Protein AF-A0A7C0WYC1-F1 (afdb_monomer)

Radius of gyration: 30.16 Å; Cα contacts (8 Å, |Δi|>4): 492; chains: 1; bounding box: 63×86×85 Å

Sequence (307 aa):
MMRKLLLFLLTISLLFLFSQKAFSQKDHFCALYFTFIGCPNCAVTDPIVLEEWTSKYPNLVIIEYGWKAGDWDHPNSQFFGKYAKAYQTPAAVPQLVFDKSNIKLGRIEVPKGEEVIKNQTSNPCPLIEKSISFENLDLNQLPAFPKIWANQRVLIKLNENEWLFEWNGEDPPKTIGKEKLTSEDLKELLFTQNLFQKLENKIFDIVPPQKVEFSGSAFPESSGFVPYAQFEHAIKIKVSQAPPPVQEKEKPKPEEKPQKPEKETITLPLIGKINPQNFSLPFLTFLLALADGFNPCAFFVLTFLLS

Secondary structure (DSSP, 8-state):
-HHHHHHHHHHHHHHHHSS---------EEEEEEEEET-HHHHHHHHIIIIIHHHH-TTEEEEEEEEETT-TTSHHHHHHHHHHHHHT--S-SSEEESSSS-EEEHHHHTGGGHHHHHH-S-B-EE-SS-EE-GGG--GGGSSS--EEEETTEEEEEEETTEEEEEESSSPPP-----B---HHHHHHHHH-S-HHHHHTTB--EEEPPPEEE-GGGGS-GGG----EEE-SEEEEEEPPPP----------------PPPP---EEETTTEEE-GGGS-HHHHHHHHHHHHHT-HHHHHHHHHHH-

Foldseek 3Di:
DVVVVVVVVVVVVVVVVVPPPPPPPLQAQEKEWEEEAQDPQQLLCVCCQFPVCLQVQQRYKYWYQYYYPPPCVAQSNVQLVVQCVLLVHPSADRWMGRESVDIAHTNPRSNVCVVVVVVDSHFFHHDRPDGHTPQPDQPLPDTHWIWMGHNQKIWTRPDSFKIKIFAADDDEDPEPADAADASNLVVCCRNDPDNNVSCHNHDKAWDAWDWAATNCLNDDVVVVGDGTDTGRTMIMHGHPDPPPPPPPPPPPPPPDPDDDDDFDWDQDPPPGTHGPVVDDPVVVVVVVVVSVVPVPVNVVVVVVVVD

Structure (mmCIF, N/CA/C/O backbone):
data_AF-A0A7C0WYC1-F1
#
_entry.id   AF-A0A7C0WYC1-F1
#
loop_
_atom_site.group_PDB
_atom_site.id
_atom_site.type_symbol
_atom_site.label_atom_id
_atom_site.label_alt_id
_atom_site.label_comp_id
_atom_site.label_asym_id
_atom_site.label_entity_id
_atom_site.label_seq_id
_atom_site.pdbx_PDB_ins_code
_atom_site.Cartn_x
_atom_site.Cartn_y
_atom_site.Cartn_z
_atom_site.occupancy
_atom_site.B_iso_or_equiv
_atom_site.auth_seq_id
_atom_site.auth_comp_id
_atom_site.auth_asym_id
_atom_site.auth_atom_id
_atom_site.pdbx_PDB_model_num
ATOM 1 N N . MET A 1 1 ? 19.494 9.706 61.961 1.00 61.94 1 MET A N 1
ATOM 2 C CA . MET A 1 1 ? 19.901 9.057 60.691 1.00 61.94 1 MET A CA 1
ATOM 3 C C . MET A 1 1 ? 18.696 8.529 59.902 1.00 61.94 1 MET A C 1
ATOM 5 O O . MET A 1 1 ? 18.535 8.906 58.750 1.00 61.94 1 MET A O 1
ATOM 9 N N . MET A 1 2 ? 17.780 7.792 60.543 1.00 71.19 2 MET A N 1
ATOM 10 C CA . MET A 1 2 ? 16.581 7.189 59.924 1.00 71.19 2 MET A CA 1
ATOM 11 C C . MET A 1 2 ? 15.634 8.169 59.196 1.00 71.19 2 MET A C 1
ATOM 13 O O . MET A 1 2 ? 15.169 7.871 58.105 1.00 71.19 2 MET A O 1
ATOM 17 N N . ARG A 1 3 ? 15.406 9.380 59.731 1.00 67.12 3 ARG A N 1
ATOM 18 C CA . ARG A 1 3 ? 14.512 10.385 59.111 1.00 67.12 3 ARG A CA 1
ATOM 19 C C . ARG A 1 3 ? 15.050 10.958 57.790 1.00 67.12 3 ARG A C 1
ATOM 21 O O . ARG A 1 3 ? 14.267 11.249 56.896 1.00 67.12 3 ARG A O 1
ATOM 28 N N . LYS A 1 4 ? 16.378 11.083 57.652 1.00 65.62 4 LYS A N 1
ATOM 29 C CA . LYS A 1 4 ? 17.025 11.527 56.402 1.00 65.62 4 LYS A CA 1
ATOM 30 C C . LYS A 1 4 ? 17.007 10.422 55.340 1.00 65.62 4 LYS A C 1
ATOM 32 O O . LYS A 1 4 ? 16.825 10.725 54.170 1.00 65.62 4 LYS A O 1
ATOM 37 N N . LEU A 1 5 ? 17.113 9.159 55.761 1.00 74.38 5 LEU A N 1
ATOM 38 C CA . LEU A 1 5 ? 16.989 7.994 54.881 1.00 74.38 5 LEU A CA 1
ATOM 39 C C . LEU A 1 5 ? 15.554 7.828 54.352 1.00 74.38 5 LEU A C 1
ATOM 41 O O . LEU A 1 5 ? 15.363 7.558 53.172 1.00 74.38 5 LEU A O 1
ATOM 45 N N . LEU A 1 6 ? 14.547 8.064 55.201 1.00 76.25 6 LEU A N 1
ATOM 46 C CA . LEU A 1 6 ? 13.137 7.987 54.809 1.00 76.25 6 LEU A CA 1
ATOM 47 C C . LEU A 1 6 ? 12.753 9.085 53.803 1.00 76.25 6 LEU A C 1
ATOM 49 O O . LEU A 1 6 ? 12.061 8.810 52.830 1.00 76.25 6 LEU A O 1
ATOM 53 N N . LEU A 1 7 ? 13.244 10.313 54.012 1.00 72.06 7 LEU A N 1
ATOM 54 C CA . LEU A 1 7 ? 13.064 11.428 53.074 1.00 72.06 7 LEU A CA 1
ATOM 55 C C . LEU A 1 7 ? 13.753 11.160 51.730 1.00 72.06 7 LEU A C 1
ATOM 57 O O . LEU A 1 7 ? 13.161 11.436 50.694 1.00 72.06 7 LEU A O 1
ATOM 61 N N . PHE A 1 8 ? 14.951 10.567 51.745 1.00 73.62 8 PHE A N 1
ATOM 62 C CA . PHE A 1 8 ? 15.687 10.195 50.535 1.00 73.62 8 PHE A CA 1
ATOM 63 C C . PHE A 1 8 ? 14.963 9.109 49.716 1.00 73.62 8 PHE A C 1
ATOM 65 O O . PHE A 1 8 ? 14.836 9.225 48.496 1.00 73.62 8 PHE A O 1
ATOM 72 N N . LEU A 1 9 ? 14.410 8.092 50.389 1.00 74.88 9 LEU A N 1
ATOM 73 C CA . LEU A 1 9 ? 13.599 7.044 49.756 1.00 74.88 9 LEU A CA 1
ATOM 74 C C . LEU A 1 9 ? 12.275 7.589 49.191 1.00 74.88 9 LEU A C 1
ATOM 76 O O . LEU A 1 9 ? 11.881 7.206 48.091 1.00 74.88 9 LEU A O 1
ATOM 80 N N . LEU A 1 10 ? 11.622 8.527 49.888 1.00 73.12 10 LEU A N 1
ATOM 81 C CA . LEU A 1 10 ? 10.423 9.217 49.393 1.00 73.12 10 LEU A CA 1
ATOM 82 C C . LEU A 1 10 ? 10.718 10.078 48.158 1.00 73.12 10 LEU A C 1
ATOM 84 O O . LEU A 1 10 ? 9.934 10.054 47.215 1.00 73.12 10 LEU A O 1
ATOM 88 N N . THR A 1 11 ? 11.857 10.778 48.112 1.00 64.31 11 THR A N 1
ATOM 89 C CA . THR A 1 11 ? 12.260 11.553 46.925 1.00 64.31 11 THR A CA 1
ATOM 90 C C . THR A 1 11 ? 12.634 10.672 45.732 1.00 64.31 11 THR A C 1
ATOM 92 O O . THR A 1 11 ? 12.304 11.023 44.603 1.00 64.31 11 THR A O 1
ATOM 95 N N . ILE A 1 12 ? 13.251 9.506 45.960 1.00 65.00 12 ILE A N 1
ATOM 96 C CA . ILE A 1 12 ? 13.541 8.525 44.898 1.00 65.00 12 ILE A CA 1
ATOM 97 C C . ILE A 1 12 ? 12.250 7.894 44.364 1.00 65.00 12 ILE A C 1
ATOM 99 O O . ILE A 1 12 ? 12.093 7.761 43.154 1.00 65.00 12 ILE A O 1
ATOM 103 N N . SER A 1 13 ? 11.300 7.567 45.243 1.00 62.50 13 SER A N 1
ATOM 104 C CA . SER A 1 13 ? 9.977 7.068 44.849 1.00 62.50 13 SER A CA 1
ATOM 105 C C . SER A 1 13 ? 9.195 8.109 44.034 1.00 62.50 13 SER A C 1
ATOM 107 O O . SER A 1 13 ? 8.604 7.783 43.006 1.00 62.50 13 SER A O 1
ATOM 109 N N . LEU A 1 14 ? 9.273 9.390 44.419 1.00 60.72 14 LEU A N 1
ATOM 110 C CA . LEU A 1 14 ? 8.636 10.481 43.680 1.00 60.72 14 LEU A CA 1
ATOM 111 C C . LEU A 1 14 ? 9.285 10.709 42.302 1.00 60.72 14 LEU A C 1
ATOM 113 O O . LEU A 1 14 ? 8.571 10.964 41.341 1.00 60.72 14 LEU A O 1
ATOM 117 N N . LEU A 1 15 ? 10.608 10.547 42.173 1.00 57.66 15 LEU A N 1
ATOM 118 C CA . LEU A 1 15 ? 11.316 10.598 40.882 1.00 57.66 15 LEU A CA 1
ATOM 119 C C . LEU A 1 15 ? 10.960 9.414 39.964 1.00 57.66 15 LEU A C 1
ATOM 121 O O . LEU A 1 15 ? 10.891 9.587 38.749 1.00 57.66 15 LEU A O 1
ATOM 125 N N . PHE A 1 16 ? 10.659 8.236 40.521 1.00 55.16 16 PHE A N 1
ATOM 126 C CA . PHE A 1 16 ? 10.186 7.080 39.747 1.00 55.16 16 PHE A CA 1
ATOM 127 C C . PHE A 1 16 ? 8.747 7.237 39.227 1.00 55.16 16 PHE A C 1
ATOM 129 O O . PHE A 1 16 ? 8.418 6.679 38.180 1.00 55.16 16 PHE A O 1
ATOM 136 N N . LEU A 1 17 ? 7.904 8.029 39.901 1.00 51.88 17 LEU A N 1
ATOM 137 C CA . LEU A 1 17 ? 6.534 8.318 39.451 1.00 51.88 17 LEU A CA 1
ATOM 138 C C . LEU A 1 17 ? 6.474 9.306 38.271 1.00 51.88 17 LEU A C 1
ATOM 140 O O . LEU A 1 17 ? 5.475 9.324 37.555 1.00 51.88 17 LEU A O 1
ATOM 144 N N . PHE A 1 18 ? 7.536 10.081 38.017 1.00 49.31 18 PHE A N 1
ATOM 145 C CA . PHE A 1 18 ? 7.606 11.006 36.875 1.00 49.31 18 PHE A CA 1
ATOM 146 C C . PHE A 1 18 ? 8.235 10.406 35.604 1.00 49.31 18 PHE A C 1
ATOM 148 O O . PHE A 1 18 ? 8.114 11.009 34.540 1.00 49.31 18 PHE A O 1
ATOM 155 N N . SER A 1 19 ? 8.832 9.208 35.661 1.00 46.44 19 SER A N 1
ATOM 156 C CA . SER A 1 19 ? 9.454 8.557 34.487 1.00 46.44 19 SER A CA 1
ATOM 157 C C . SER A 1 19 ? 8.526 7.630 33.687 1.00 46.44 19 SER A C 1
ATOM 159 O O . SER A 1 19 ? 8.964 6.985 32.739 1.00 46.44 19 SER A O 1
ATOM 161 N N . GLN A 1 20 ? 7.234 7.562 34.009 1.00 49.34 20 GLN A N 1
ATOM 162 C CA . GLN A 1 20 ? 6.275 6.668 33.339 1.00 49.34 20 GLN A CA 1
ATOM 163 C C . GLN A 1 20 ? 5.440 7.391 32.264 1.00 49.34 20 GLN A C 1
ATOM 165 O O . GLN A 1 20 ? 4.223 7.240 32.200 1.00 49.34 20 GLN A O 1
ATOM 170 N N . LYS A 1 21 ? 6.090 8.178 31.397 1.00 39.56 21 LYS A N 1
ATOM 171 C CA . LYS A 1 21 ? 5.563 8.532 30.063 1.00 39.56 21 LYS A CA 1
ATOM 172 C C . LYS A 1 21 ? 6.686 8.564 29.024 1.00 39.56 21 LYS A C 1
ATOM 174 O O . LYS A 1 21 ? 6.878 9.551 28.326 1.00 39.56 21 LYS A O 1
ATOM 179 N N . ALA A 1 22 ? 7.416 7.461 28.893 1.00 38.31 22 ALA A N 1
ATOM 180 C CA . ALA A 1 22 ? 8.043 7.145 27.617 1.00 38.31 22 ALA A CA 1
ATOM 181 C C . ALA A 1 22 ? 6.959 6.504 26.739 1.00 38.31 22 ALA A C 1
ATOM 183 O O . ALA A 1 22 ? 6.793 5.286 26.727 1.00 38.31 22 ALA A O 1
ATOM 184 N N . PHE A 1 23 ? 6.156 7.327 26.058 1.00 35.56 23 PHE A N 1
ATOM 185 C CA . PHE A 1 23 ? 5.425 6.821 24.900 1.00 35.56 23 PHE A CA 1
ATOM 186 C C . PHE A 1 23 ? 6.515 6.416 23.907 1.00 35.56 23 PHE A C 1
ATOM 188 O O . PHE A 1 23 ? 7.301 7.260 23.481 1.00 35.56 23 PHE A O 1
ATOM 195 N N . SER A 1 24 ? 6.649 5.118 23.638 1.00 38.91 24 SER A N 1
ATOM 196 C CA . SER A 1 24 ? 7.501 4.633 22.559 1.00 38.91 24 SER A CA 1
ATOM 197 C C . SER A 1 24 ? 7.003 5.309 21.286 1.00 38.91 24 SER A C 1
ATOM 199 O O . SER A 1 24 ? 5.915 4.996 20.805 1.00 38.91 24 SER A O 1
ATOM 201 N N . GLN A 1 25 ? 7.750 6.295 20.793 1.00 48.97 25 GLN A N 1
ATOM 202 C CA . GLN A 1 25 ? 7.520 6.841 19.470 1.00 48.97 25 GLN A CA 1
ATOM 203 C C . GLN A 1 25 ? 7.928 5.727 18.509 1.00 48.97 25 GLN A C 1
ATOM 205 O O . GLN A 1 25 ? 9.109 5.486 18.273 1.00 48.97 25 GLN A O 1
ATOM 210 N N . LYS A 1 26 ? 6.947 4.913 18.110 1.00 60.34 26 LYS A N 1
ATOM 211 C CA . LYS A 1 26 ? 7.145 3.872 17.110 1.00 60.34 26 LYS A CA 1
ATOM 212 C C . LYS A 1 26 ? 7.353 4.598 15.796 1.00 60.34 26 LYS A C 1
ATOM 214 O O . LYS A 1 26 ? 6.375 4.958 15.159 1.00 60.34 26 LYS A O 1
ATOM 219 N N . ASP A 1 27 ? 8.602 4.862 15.446 1.00 86.31 27 ASP A N 1
ATOM 220 C CA . ASP A 1 27 ? 8.911 5.439 14.149 1.00 86.31 27 ASP A CA 1
ATOM 221 C C . ASP A 1 27 ? 8.718 4.342 13.091 1.00 86.31 27 ASP A C 1
ATOM 223 O O . ASP A 1 27 ? 9.461 3.353 13.047 1.00 86.31 27 ASP A O 1
ATOM 227 N N . HIS A 1 28 ? 7.682 4.477 12.266 1.00 95.31 28 HIS A N 1
ATOM 228 C CA . HIS A 1 28 ? 7.435 3.534 11.179 1.00 95.31 28 HIS A CA 1
ATOM 229 C C . HIS A 1 28 ? 8.391 3.787 10.009 1.00 95.31 28 HIS A C 1
ATOM 231 O O . HIS A 1 28 ? 8.897 4.893 9.800 1.00 95.31 28 HIS A O 1
ATOM 237 N N . PHE A 1 29 ? 8.636 2.739 9.231 1.00 97.19 29 PHE A N 1
ATOM 238 C CA . PHE A 1 29 ? 9.354 2.817 7.968 1.00 97.19 29 PHE A CA 1
ATOM 239 C C . PHE A 1 29 ? 8.323 2.820 6.836 1.00 97.19 29 PHE A C 1
ATOM 241 O O . PHE A 1 29 ? 7.518 1.901 6.739 1.00 97.19 29 PHE A O 1
ATOM 248 N N . CYS A 1 30 ? 8.307 3.845 5.993 1.00 98.00 30 CYS A N 1
ATOM 249 C CA . CYS A 1 30 ? 7.273 4.082 4.996 1.00 98.00 30 CYS A CA 1
ATOM 250 C C . CYS A 1 30 ? 7.844 4.112 3.573 1.00 98.00 30 CYS A C 1
ATOM 252 O O . CYS A 1 30 ? 8.799 4.837 3.286 1.00 98.00 30 CYS A O 1
ATOM 254 N N . ALA A 1 31 ? 7.222 3.372 2.658 1.00 98.50 31 ALA A N 1
ATOM 255 C CA . ALA A 1 31 ? 7.554 3.401 1.236 1.00 98.50 31 ALA A CA 1
ATOM 256 C C . ALA A 1 31 ? 6.294 3.535 0.375 1.00 98.50 31 ALA A C 1
ATOM 258 O O . ALA A 1 31 ? 5.217 3.063 0.743 1.00 98.50 31 ALA A O 1
ATOM 259 N N . LEU A 1 32 ? 6.432 4.171 -0.789 1.00 98.69 32 LEU A N 1
ATOM 260 C CA . LEU A 1 32 ? 5.388 4.199 -1.814 1.00 98.69 32 LEU A CA 1
ATOM 261 C C . LEU A 1 32 ? 5.683 3.139 -2.872 1.00 98.69 32 LEU A C 1
ATOM 263 O O . LEU A 1 32 ? 6.821 3.015 -3.325 1.00 98.69 32 LEU A O 1
ATOM 267 N N . TYR A 1 33 ? 4.657 2.406 -3.288 1.00 98.88 33 TYR A N 1
ATOM 268 C CA . TYR A 1 33 ? 4.768 1.356 -4.293 1.00 98.88 33 TYR A CA 1
ATOM 269 C C . TYR A 1 33 ? 3.744 1.569 -5.409 1.00 98.88 33 TYR A C 1
ATOM 271 O O . TYR A 1 33 ? 2.548 1.677 -5.159 1.00 98.88 33 TYR A O 1
ATOM 279 N N . PHE A 1 34 ? 4.215 1.649 -6.650 1.00 98.81 34 PHE A N 1
ATOM 280 C CA . PHE A 1 34 ? 3.384 1.844 -7.836 1.00 98.81 34 PHE A CA 1
ATOM 281 C C . PHE A 1 34 ? 3.410 0.587 -8.699 1.00 98.81 34 PHE A C 1
ATOM 283 O O . PHE A 1 34 ? 4.485 0.087 -9.051 1.00 98.81 34 PHE A O 1
ATOM 290 N N . THR A 1 35 ? 2.225 0.097 -9.054 1.00 98.75 35 THR A N 1
ATOM 291 C CA . THR A 1 35 ? 2.020 -1.183 -9.745 1.00 98.75 35 THR A CA 1
ATOM 292 C C . THR A 1 35 ? 0.746 -1.148 -10.599 1.00 98.75 35 THR A C 1
ATOM 294 O O . THR A 1 35 ? -0.025 -0.193 -10.510 1.00 98.75 35 THR A O 1
ATOM 297 N N . PHE A 1 36 ? 0.503 -2.151 -11.449 1.00 98.25 36 PHE A N 1
ATOM 298 C CA . PHE A 1 36 ? -0.799 -2.298 -12.110 1.00 98.25 36 PHE A CA 1
ATOM 299 C C . PHE A 1 36 ? -1.124 -3.740 -12.509 1.00 98.25 36 PHE A C 1
ATOM 301 O O . PHE A 1 36 ? -0.269 -4.505 -12.961 1.00 98.25 36 PHE A O 1
ATOM 308 N N . ILE A 1 37 ? -2.415 -4.064 -12.472 1.00 98.38 37 ILE A N 1
ATOM 309 C CA . ILE A 1 37 ? -2.955 -5.366 -12.860 1.00 98.38 37 ILE A CA 1
ATOM 310 C C . ILE A 1 37 ? -2.743 -5.642 -14.343 1.00 98.38 37 ILE A C 1
ATOM 312 O O . ILE A 1 37 ? -3.277 -4.917 -15.174 1.00 98.38 37 ILE A O 1
ATOM 316 N N . GLY A 1 38 ? -1.970 -6.684 -14.677 1.00 97.25 38 GLY A N 1
ATOM 317 C CA . GLY A 1 38 ? -1.524 -6.977 -16.048 1.00 97.25 38 GLY A CA 1
ATOM 318 C C . GLY A 1 38 ? -0.045 -6.694 -16.322 1.00 97.25 38 GLY A C 1
ATOM 319 O O . GLY A 1 38 ? 0.443 -7.004 -17.407 1.00 97.25 38 GLY A O 1
ATOM 320 N N . CYS A 1 39 ? 0.696 -6.139 -15.362 1.00 98.06 39 CYS A N 1
ATOM 321 C CA . CYS A 1 39 ? 2.141 -5.947 -15.468 1.00 98.06 39 CYS A CA 1
ATOM 322 C C . CYS A 1 39 ? 2.894 -7.236 -15.068 1.00 98.06 39 CYS A C 1
ATOM 324 O O . CYS A 1 39 ? 2.906 -7.586 -13.887 1.00 98.06 39 CYS A O 1
ATOM 326 N N . PRO A 1 40 ? 3.600 -7.933 -15.983 1.00 97.88 40 PRO A N 1
ATOM 327 C CA . PRO A 1 40 ? 4.272 -9.197 -15.651 1.00 97.88 40 PRO A CA 1
ATOM 328 C C . PRO A 1 40 ? 5.475 -9.006 -14.718 1.00 97.88 40 PRO A C 1
ATOM 330 O O . PRO A 1 40 ? 5.779 -9.868 -13.903 1.00 97.88 40 PRO A O 1
ATOM 333 N N . ASN A 1 41 ? 6.161 -7.862 -14.807 1.00 98.44 41 ASN A N 1
ATOM 334 C CA . ASN A 1 41 ? 7.248 -7.528 -13.885 1.00 98.44 41 ASN A CA 1
ATOM 335 C C . ASN A 1 41 ? 6.728 -7.258 -12.471 1.00 98.44 41 ASN A C 1
ATOM 337 O O . ASN A 1 41 ? 7.391 -7.612 -11.504 1.00 98.44 41 ASN A O 1
ATOM 341 N N . CYS A 1 42 ? 5.549 -6.649 -12.374 1.00 98.69 42 CYS A N 1
ATOM 342 C CA . CYS A 1 42 ? 4.898 -6.337 -11.116 1.00 98.69 42 CYS A CA 1
ATOM 343 C C . CYS A 1 42 ? 4.298 -7.590 -10.472 1.00 98.69 42 CYS A C 1
ATOM 345 O O . CYS A 1 42 ? 4.377 -7.758 -9.265 1.00 98.69 42 CYS A O 1
ATOM 347 N N . ALA A 1 43 ? 3.800 -8.533 -11.280 1.00 98.50 43 ALA A N 1
ATOM 348 C CA . ALA A 1 43 ? 3.280 -9.816 -10.804 1.00 98.50 43 ALA A CA 1
ATOM 349 C C . ALA A 1 43 ? 4.314 -10.632 -10.007 1.00 98.50 43 ALA A C 1
ATOM 351 O O . ALA A 1 43 ? 3.944 -11.450 -9.171 1.00 98.50 43 ALA A O 1
ATOM 352 N N . VAL A 1 44 ? 5.606 -10.392 -10.253 1.00 98.44 44 VAL A N 1
ATOM 353 C CA . VAL A 1 44 ? 6.706 -10.968 -9.470 1.00 98.44 44 VAL A CA 1
ATOM 354 C C . VAL A 1 44 ? 6.922 -10.212 -8.157 1.00 98.44 44 VAL A C 1
ATOM 356 O O . VAL A 1 44 ? 7.226 -10.830 -7.144 1.00 98.44 44 VAL A O 1
ATOM 359 N N . THR A 1 45 ? 6.810 -8.883 -8.163 1.00 98.75 45 THR A N 1
ATOM 360 C CA . THR A 1 45 ? 7.197 -8.036 -7.025 1.00 98.75 45 THR A CA 1
ATOM 361 C C . THR A 1 45 ? 6.067 -7.761 -6.041 1.00 98.75 45 THR A C 1
ATOM 363 O O . THR A 1 45 ? 6.354 -7.557 -4.868 1.00 98.75 45 THR A O 1
ATOM 366 N N . ASP A 1 46 ? 4.808 -7.781 -6.477 1.00 98.75 46 ASP A N 1
ATOM 367 C CA . ASP A 1 46 ? 3.640 -7.520 -5.628 1.00 98.75 46 ASP A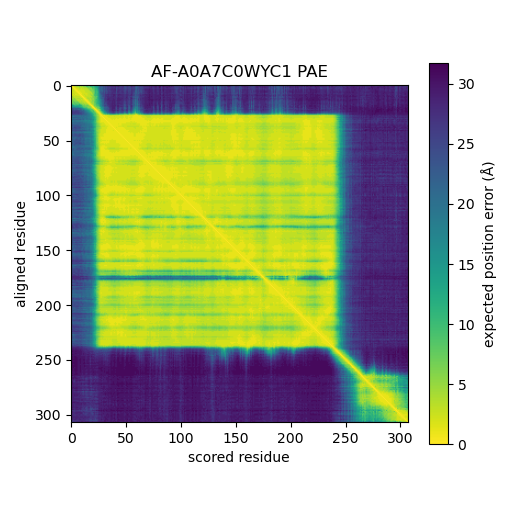 CA 1
ATOM 368 C C . ASP A 1 46 ? 3.592 -8.415 -4.375 1.00 98.75 46 ASP A C 1
ATOM 370 O O . ASP A 1 46 ? 3.586 -7.852 -3.282 1.00 98.75 46 ASP A O 1
ATOM 374 N N . PRO A 1 47 ? 3.647 -9.764 -4.458 1.00 98.56 47 PRO A N 1
ATOM 375 C CA . PRO A 1 47 ? 3.608 -10.603 -3.254 1.00 98.56 47 PRO A CA 1
ATOM 376 C C . PRO A 1 47 ? 4.824 -10.390 -2.337 1.00 98.56 47 PRO A C 1
ATOM 378 O O . PRO A 1 47 ? 4.707 -10.478 -1.118 1.00 98.56 47 PRO A O 1
ATOM 381 N N . ILE A 1 48 ? 5.988 -10.049 -2.902 1.00 98.56 48 ILE A N 1
ATOM 382 C CA . ILE A 1 48 ? 7.208 -9.773 -2.127 1.00 98.56 48 ILE A CA 1
ATOM 383 C C . ILE A 1 48 ? 7.025 -8.488 -1.307 1.00 98.56 48 ILE A C 1
ATOM 385 O O . ILE A 1 48 ? 7.253 -8.464 -0.100 1.00 98.56 48 ILE A O 1
ATOM 389 N N . VAL A 1 49 ? 6.602 -7.406 -1.962 1.00 98.62 49 VAL A N 1
ATOM 390 C CA . VAL A 1 49 ? 6.502 -6.083 -1.334 1.00 98.62 49 VAL A CA 1
ATOM 391 C C . VAL A 1 49 ? 5.295 -5.997 -0.398 1.00 98.62 49 VAL A C 1
ATOM 393 O O . VAL A 1 49 ? 5.404 -5.408 0.676 1.00 98.62 49 VAL A O 1
ATOM 396 N N . LEU A 1 50 ? 4.150 -6.558 -0.796 1.00 98.56 50 LEU A N 1
ATOM 397 C CA . LEU A 1 50 ? 2.866 -6.344 -0.123 1.00 98.56 50 LEU A CA 1
ATOM 398 C C . LEU A 1 50 ? 2.567 -7.384 0.962 1.00 98.56 50 LEU A C 1
ATOM 400 O O . LEU A 1 50 ? 1.997 -7.015 1.987 1.00 98.56 50 LEU A O 1
ATOM 404 N N . GLU A 1 51 ? 2.984 -8.643 0.793 1.00 97.00 51 GLU A N 1
ATOM 405 C CA . GLU A 1 51 ? 2.764 -9.713 1.781 1.00 97.00 51 GLU A CA 1
ATOM 406 C C . GLU A 1 51 ? 4.045 -10.089 2.527 1.00 97.00 51 GLU A C 1
ATOM 408 O O . GLU A 1 51 ? 4.101 -9.963 3.752 1.00 97.00 51 GLU A O 1
ATOM 413 N N . GLU A 1 52 ? 5.091 -10.524 1.815 1.00 98.06 52 GLU A N 1
ATOM 414 C CA . GLU A 1 52 ? 6.305 -11.047 2.454 1.00 98.06 52 GLU A CA 1
ATOM 415 C C . GLU A 1 52 ? 6.959 -9.989 3.352 1.00 98.06 52 GLU A C 1
ATOM 417 O O . GLU A 1 52 ? 7.206 -10.231 4.537 1.00 98.06 52 GLU A O 1
ATOM 422 N N . TRP A 1 53 ? 7.207 -8.789 2.825 1.00 98.31 53 TRP A N 1
ATOM 423 C CA . TRP A 1 53 ? 7.881 -7.740 3.586 1.00 98.31 53 TRP A CA 1
ATOM 424 C C . TRP A 1 53 ? 7.022 -7.160 4.702 1.00 98.31 53 TRP A C 1
ATOM 426 O O . TRP A 1 53 ? 7.540 -6.923 5.792 1.00 98.31 53 TRP A O 1
ATOM 436 N N . THR A 1 54 ? 5.723 -6.960 4.478 1.00 97.19 54 THR A N 1
ATOM 437 C CA . THR A 1 54 ? 4.837 -6.425 5.527 1.00 97.19 54 THR A CA 1
ATOM 438 C C . THR A 1 54 ? 4.588 -7.440 6.643 1.00 97.19 54 THR A C 1
ATOM 440 O O . THR A 1 54 ? 4.279 -7.044 7.767 1.00 97.19 54 THR A O 1
ATOM 443 N N . SER A 1 55 ? 4.777 -8.737 6.372 1.00 96.38 55 SER A N 1
ATOM 444 C CA . SER A 1 55 ? 4.850 -9.783 7.394 1.00 96.38 55 SER A CA 1
ATOM 445 C C . SER A 1 55 ? 6.202 -9.818 8.110 1.00 96.38 55 SER A C 1
ATOM 447 O O . SER A 1 55 ? 6.257 -10.103 9.306 1.00 96.38 55 SER A O 1
ATOM 449 N N . LYS A 1 56 ? 7.299 -9.592 7.384 1.00 97.38 56 LYS A N 1
ATOM 450 C CA . LYS A 1 56 ? 8.670 -9.725 7.896 1.00 97.38 56 LYS A CA 1
ATOM 451 C C . LYS A 1 56 ? 9.130 -8.527 8.726 1.00 97.38 56 LYS A C 1
ATOM 453 O O . LYS A 1 56 ? 9.924 -8.705 9.648 1.00 97.38 56 LYS A O 1
ATOM 458 N N . TYR A 1 57 ? 8.648 -7.328 8.406 1.00 97.00 57 TYR A N 1
ATOM 459 C CA . TYR A 1 57 ? 9.067 -6.062 9.009 1.00 97.00 57 TYR A CA 1
ATOM 460 C C . TYR A 1 57 ? 7.881 -5.383 9.716 1.00 97.00 57 TYR A C 1
ATOM 462 O O . TYR A 1 57 ? 7.116 -4.666 9.074 1.00 97.00 57 TYR A O 1
ATOM 470 N N . PRO A 1 58 ? 7.713 -5.563 11.042 1.00 94.12 58 PRO A N 1
ATOM 471 C CA . PRO A 1 58 ? 6.489 -5.155 11.742 1.00 94.12 58 PRO A CA 1
ATOM 472 C C . PRO A 1 58 ? 6.217 -3.646 11.817 1.00 94.12 58 PRO A C 1
ATOM 474 O O . PRO A 1 58 ? 5.127 -3.219 12.202 1.00 94.12 58 PRO A O 1
ATOM 477 N N . ASN A 1 59 ? 7.220 -2.824 11.510 1.00 94.94 59 ASN A N 1
ATOM 478 C CA . ASN A 1 59 ? 7.118 -1.367 11.450 1.00 94.94 59 ASN A CA 1
ATOM 479 C C . ASN A 1 59 ? 7.066 -0.829 10.009 1.00 94.94 59 ASN A C 1
ATOM 481 O O . ASN A 1 59 ? 7.055 0.389 9.830 1.00 94.94 59 ASN A O 1
ATOM 485 N N . LEU A 1 60 ? 7.056 -1.707 9.000 1.00 98.00 60 LEU A N 1
ATOM 486 C CA . LEU A 1 60 ? 6.974 -1.332 7.594 1.00 98.00 60 LEU A CA 1
ATOM 487 C C . LEU A 1 60 ? 5.535 -0.988 7.205 1.00 98.00 60 LEU A C 1
ATOM 489 O O . LEU A 1 60 ? 4.603 -1.754 7.449 1.00 98.00 60 LEU A O 1
ATOM 493 N N . VAL A 1 61 ? 5.393 0.146 6.532 1.00 98.56 61 VAL A N 1
ATOM 494 C CA . VAL A 1 61 ? 4.184 0.608 5.860 1.00 98.56 61 VAL A CA 1
ATOM 495 C C . VAL A 1 61 ? 4.478 0.714 4.370 1.00 98.56 61 VAL A C 1
ATOM 497 O O . VAL A 1 61 ? 5.362 1.472 3.960 1.00 98.56 61 VAL A O 1
ATOM 500 N N . ILE A 1 62 ? 3.692 0.021 3.552 1.00 98.81 62 ILE A N 1
ATOM 501 C CA . ILE A 1 62 ? 3.685 0.218 2.102 1.00 98.81 62 ILE A CA 1
ATOM 502 C C . ILE A 1 62 ? 2.400 0.939 1.697 1.00 98.81 62 ILE A C 1
ATOM 504 O O . ILE A 1 62 ? 1.298 0.443 1.925 1.00 98.81 62 ILE A O 1
ATOM 508 N N . ILE A 1 63 ? 2.546 2.108 1.074 1.00 98.81 63 ILE A N 1
ATOM 509 C CA . ILE A 1 63 ? 1.452 2.851 0.442 1.00 98.81 63 ILE A CA 1
ATOM 510 C C . ILE A 1 63 ? 1.437 2.481 -1.042 1.00 98.81 63 ILE A C 1
ATOM 512 O O . ILE A 1 63 ? 2.227 2.994 -1.837 1.00 98.81 63 ILE A O 1
ATOM 516 N N . GLU A 1 64 ? 0.546 1.572 -1.409 1.00 98.88 64 GLU A N 1
ATOM 517 C CA . GLU A 1 64 ? 0.379 1.082 -2.771 1.00 98.88 64 GLU A CA 1
ATOM 518 C C . GLU A 1 64 ? -0.585 1.967 -3.571 1.00 98.88 64 GLU A C 1
ATOM 520 O O . GLU A 1 64 ? -1.707 2.243 -3.144 1.00 98.88 64 GLU A O 1
ATOM 525 N N . TYR A 1 65 ? -0.178 2.332 -4.784 1.00 98.81 65 TYR A N 1
ATOM 526 C CA . TYR A 1 65 ? -1.032 2.917 -5.811 1.00 98.81 65 TYR A CA 1
ATOM 527 C C . TYR A 1 65 ? -1.073 1.987 -7.027 1.00 98.81 65 TYR A C 1
ATOM 529 O O . TYR A 1 65 ? -0.162 1.986 -7.858 1.00 98.81 65 TYR A O 1
ATOM 537 N N . GLY A 1 66 ? -2.154 1.212 -7.120 1.00 98.25 66 GLY A N 1
ATOM 538 C CA . GLY A 1 66 ? -2.424 0.276 -8.211 1.00 98.25 66 GLY A CA 1
ATOM 539 C C . GLY A 1 66 ? -3.551 0.737 -9.139 1.00 98.25 66 GLY A C 1
ATOM 540 O O . GLY A 1 66 ? -4.457 1.462 -8.719 1.00 98.25 66 GLY A O 1
ATOM 541 N N . TRP A 1 67 ? -3.517 0.315 -10.401 1.00 98.25 67 TRP A N 1
ATOM 542 C CA . TRP A 1 67 ? -4.629 0.439 -11.359 1.00 98.25 67 TRP A CA 1
ATOM 543 C C . TRP A 1 67 ? -4.697 -0.805 -12.260 1.00 98.25 67 TRP A C 1
ATOM 545 O O . TRP A 1 67 ? -3.914 -1.736 -12.081 1.00 98.25 67 TRP A O 1
ATOM 555 N N . LYS A 1 68 ? -5.637 -0.866 -13.210 1.00 97.94 68 LYS A N 1
ATOM 556 C CA . LYS A 1 68 ? -5.724 -1.967 -14.189 1.00 97.94 68 LYS A CA 1
ATOM 557 C C . LYS A 1 68 ? -5.027 -1.592 -15.497 1.00 97.94 68 LYS A C 1
ATOM 559 O O . LYS A 1 68 ? -5.071 -0.439 -15.912 1.00 97.94 68 LYS A O 1
ATOM 564 N N . ALA A 1 69 ? -4.385 -2.552 -16.162 1.00 95.69 69 ALA A N 1
ATOM 565 C CA . ALA A 1 69 ? -3.743 -2.318 -17.454 1.00 95.69 69 ALA A CA 1
ATOM 566 C C . ALA A 1 69 ? -4.732 -1.697 -18.452 1.00 95.69 69 ALA A C 1
ATOM 568 O O . ALA A 1 69 ? -5.845 -2.187 -18.626 1.00 95.69 69 ALA A O 1
ATOM 569 N N . GLY A 1 70 ? -4.310 -0.614 -19.106 1.00 94.81 70 GLY A N 1
ATOM 570 C CA . GLY A 1 70 ? -5.150 0.143 -20.037 1.00 94.81 70 GLY A CA 1
ATOM 571 C C . GLY A 1 70 ? -6.041 1.206 -19.386 1.00 94.81 70 GLY A C 1
ATOM 572 O O . GLY A 1 70 ? -6.486 2.105 -20.092 1.00 94.81 70 GLY A O 1
ATOM 573 N N . ASP A 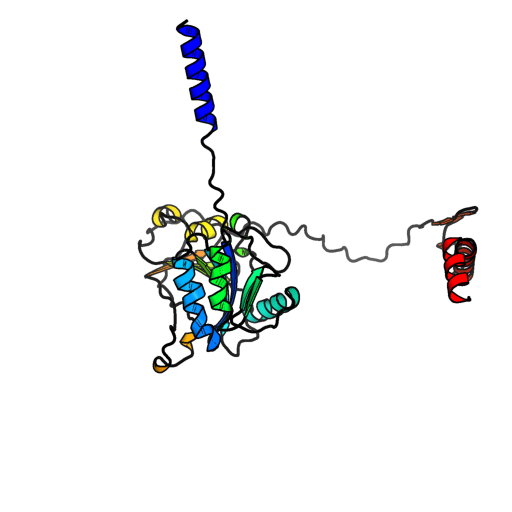1 71 ? -6.244 1.174 -18.066 1.00 96.69 71 ASP A N 1
ATOM 574 C CA . ASP A 1 71 ? -7.010 2.182 -17.323 1.00 96.69 71 ASP A CA 1
ATOM 575 C C . ASP A 1 71 ? -6.114 3.361 -16.902 1.00 96.69 71 ASP A C 1
ATOM 577 O O . ASP A 1 71 ? -5.806 3.582 -15.729 1.00 96.69 71 ASP A O 1
ATOM 581 N N . TRP A 1 72 ? -5.609 4.094 -17.895 1.00 94.56 72 TRP A N 1
ATOM 582 C CA . TRP A 1 72 ? -4.663 5.191 -17.667 1.00 94.56 72 TRP A CA 1
ATOM 583 C C . TRP A 1 72 ? -5.312 6.425 -17.037 1.00 94.56 72 TRP A C 1
ATOM 585 O O . TRP A 1 72 ? -4.617 7.207 -16.383 1.00 94.56 72 TRP A O 1
ATOM 595 N N . ASP A 1 73 ? -6.626 6.575 -17.187 1.00 97.50 73 ASP A N 1
ATOM 596 C CA . ASP A 1 73 ? -7.417 7.652 -16.588 1.00 97.50 73 ASP A CA 1
ATOM 597 C C . ASP A 1 73 ? -7.747 7.389 -15.111 1.00 97.50 73 ASP A C 1
ATOM 599 O O . ASP A 1 73 ? -8.194 8.299 -14.408 1.00 97.50 73 ASP A O 1
ATOM 603 N N . HIS A 1 74 ? -7.458 6.183 -14.604 1.00 97.94 74 HIS A N 1
ATOM 604 C CA . HIS A 1 74 ? -7.607 5.861 -13.192 1.00 97.94 74 HIS A CA 1
ATOM 605 C C . HIS A 1 74 ? -6.871 6.885 -12.303 1.00 97.94 74 HIS A C 1
ATOM 607 O O . HIS A 1 74 ? -5.695 7.184 -12.552 1.00 97.94 74 HIS A O 1
ATOM 613 N N . PRO A 1 75 ? -7.479 7.380 -11.206 1.00 98.31 75 PRO A N 1
ATOM 614 C CA . PRO A 1 75 ? -6.855 8.385 -10.342 1.00 98.31 75 PRO A CA 1
ATOM 615 C C . PRO A 1 75 ? -5.466 8.004 -9.814 1.00 98.31 75 PRO A C 1
ATOM 617 O O . PRO A 1 75 ? -4.599 8.870 -9.719 1.00 98.31 75 PRO A O 1
ATOM 620 N N . ASN A 1 76 ? -5.217 6.719 -9.530 1.00 98.44 76 ASN A N 1
ATOM 621 C CA . ASN A 1 76 ? -3.885 6.241 -9.124 1.00 98.44 76 ASN A CA 1
ATOM 622 C C . ASN A 1 76 ? -2.849 6.336 -10.259 1.00 98.44 76 ASN A C 1
ATOM 624 O O . ASN A 1 76 ? -1.719 6.738 -10.000 1.00 98.44 76 ASN A O 1
ATOM 628 N N . SER A 1 77 ? -3.233 6.033 -11.506 1.00 98.38 77 SER A N 1
ATOM 629 C CA . SER A 1 77 ? -2.365 6.184 -12.687 1.00 98.38 77 SER A CA 1
ATOM 630 C C . SER A 1 77 ? -2.019 7.661 -12.918 1.00 98.38 77 SER A C 1
ATOM 632 O O . SER A 1 77 ? -0.850 8.035 -13.042 1.00 98.38 77 SER A O 1
ATOM 634 N N . GLN A 1 78 ? -3.029 8.535 -12.863 1.00 98.38 78 GLN A N 1
ATOM 635 C CA . GLN A 1 78 ? -2.848 9.985 -12.988 1.00 98.38 78 GLN A CA 1
ATOM 636 C C . GLN A 1 78 ? -1.971 10.557 -11.864 1.00 98.38 78 GLN A C 1
ATOM 638 O O . GLN A 1 78 ? -1.112 11.411 -12.102 1.00 98.38 78 GLN A O 1
ATOM 643 N N . PHE A 1 79 ? -2.161 10.079 -10.631 1.00 98.25 79 PHE A N 1
ATOM 644 C CA . PHE A 1 79 ? -1.309 10.438 -9.502 1.00 98.25 79 PHE A CA 1
ATOM 645 C C . PHE A 1 79 ? 0.134 9.967 -9.709 1.00 98.25 79 PHE A C 1
ATOM 647 O O . PHE A 1 79 ? 1.049 10.769 -9.524 1.00 98.25 79 PHE A O 1
ATOM 654 N N . PHE A 1 80 ? 0.348 8.727 -10.159 1.00 98.50 80 PHE A N 1
ATOM 655 C CA . PHE A 1 80 ? 1.683 8.207 -10.448 1.00 98.50 80 PHE A CA 1
ATOM 656 C C . PHE A 1 80 ? 2.416 9.054 -11.495 1.00 98.50 80 PHE A C 1
ATOM 658 O O . PHE A 1 80 ? 3.578 9.397 -11.291 1.00 98.50 80 PHE A O 1
ATOM 665 N N . GLY A 1 81 ? 1.737 9.492 -12.560 1.00 98.06 81 GLY A N 1
ATOM 666 C CA . GLY A 1 81 ? 2.326 10.403 -13.548 1.00 98.06 81 GLY A CA 1
ATOM 667 C C . GLY A 1 81 ? 2.803 11.732 -12.941 1.00 98.06 81 GLY A C 1
ATOM 668 O O . GLY A 1 81 ? 3.909 12.195 -13.233 1.00 98.06 81 GLY A O 1
ATOM 669 N N . LYS A 1 82 ? 2.006 12.334 -12.045 1.00 98.25 82 LYS A N 1
ATOM 670 C CA . LYS A 1 82 ? 2.396 13.552 -11.304 1.00 98.25 82 LYS A CA 1
ATOM 671 C C . LYS A 1 82 ? 3.567 13.287 -10.359 1.00 98.25 82 LYS A C 1
ATOM 673 O O . LYS A 1 82 ? 4.497 14.091 -10.301 1.00 98.25 82 LYS A O 1
ATOM 678 N N . TYR A 1 83 ? 3.529 12.160 -9.653 1.00 98.31 83 TYR A N 1
ATOM 679 C CA . TYR A 1 83 ? 4.571 11.743 -8.725 1.00 98.31 83 TYR A CA 1
ATOM 680 C C . TYR A 1 83 ? 5.908 11.540 -9.445 1.00 98.31 83 TYR A C 1
ATOM 682 O O . TYR A 1 83 ? 6.906 12.147 -9.064 1.00 98.31 83 TYR A O 1
ATOM 690 N N . ALA A 1 84 ? 5.913 10.764 -10.532 1.00 97.88 84 ALA A N 1
ATOM 691 C CA . ALA A 1 84 ? 7.097 10.490 -11.339 1.00 97.88 84 ALA A CA 1
ATOM 692 C C . ALA A 1 84 ? 7.710 11.782 -11.896 1.00 97.88 84 ALA A C 1
ATOM 694 O O . ALA A 1 84 ? 8.921 11.981 -11.824 1.00 97.88 84 ALA A O 1
ATOM 695 N N . LYS A 1 85 ? 6.876 12.729 -12.349 1.00 97.62 85 LYS A N 1
ATOM 696 C CA . LYS A 1 85 ? 7.341 14.060 -12.767 1.00 97.62 85 LYS A CA 1
ATOM 697 C C . LYS A 1 85 ? 8.020 14.826 -11.625 1.00 97.62 85 LYS A C 1
ATOM 699 O O . LYS A 1 85 ? 9.081 15.408 -11.837 1.00 97.62 85 LYS A O 1
ATOM 704 N N . ALA A 1 86 ? 7.431 14.833 -10.429 1.00 97.06 86 ALA A N 1
ATOM 705 C CA . ALA A 1 86 ? 7.977 15.544 -9.270 1.00 97.06 86 ALA A CA 1
ATOM 706 C C . ALA A 1 86 ? 9.274 14.912 -8.729 1.00 97.06 86 ALA A C 1
ATOM 708 O O . ALA A 1 86 ? 10.180 15.628 -8.301 1.00 97.06 86 ALA A O 1
ATOM 709 N N . TYR A 1 87 ? 9.374 13.582 -8.777 1.00 96.75 87 TYR A N 1
ATOM 710 C CA . TYR A 1 87 ? 10.561 12.817 -8.381 1.00 96.75 87 TYR A CA 1
ATOM 711 C C . TYR A 1 87 ? 11.586 12.664 -9.516 1.00 96.75 87 TYR A C 1
ATOM 713 O O . TYR A 1 87 ? 12.651 12.099 -9.294 1.00 96.75 87 TYR A O 1
ATOM 721 N N . GLN A 1 88 ? 11.291 13.198 -10.709 1.00 96.31 88 GLN A N 1
ATOM 722 C CA . GLN A 1 88 ? 12.128 13.110 -11.911 1.00 96.31 88 GLN A CA 1
ATOM 723 C C . GLN A 1 88 ? 12.475 11.661 -12.293 1.00 96.31 88 GLN A C 1
ATOM 725 O O . GLN A 1 88 ? 13.585 11.364 -12.734 1.00 96.31 88 GLN A O 1
ATOM 730 N N . THR A 1 89 ? 11.513 10.751 -12.138 1.00 96.31 89 THR A N 1
ATOM 731 C CA . THR A 1 89 ? 11.654 9.339 -12.502 1.00 96.31 89 THR A CA 1
ATOM 732 C C . THR A 1 89 ? 10.915 9.020 -13.799 1.00 96.31 89 THR A C 1
ATOM 734 O O . THR A 1 89 ? 9.956 9.706 -14.170 1.00 96.31 89 THR A O 1
ATOM 737 N N . PRO A 1 90 ? 11.307 7.946 -14.507 1.00 96.31 90 PRO A N 1
ATOM 738 C CA . PRO A 1 90 ? 10.443 7.355 -15.517 1.00 96.31 90 PRO A CA 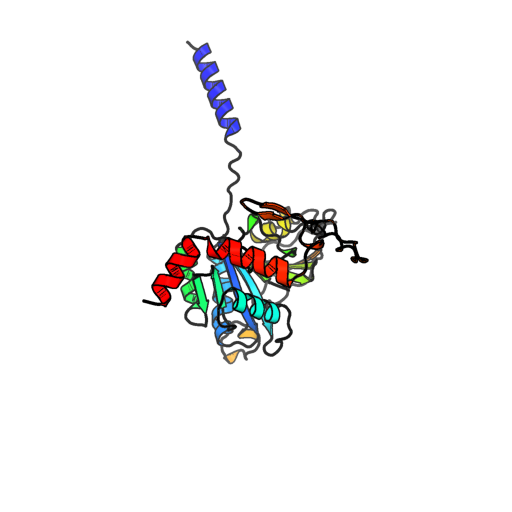1
ATOM 739 C C . PRO A 1 90 ? 9.109 6.931 -14.888 1.00 96.31 90 PRO A C 1
ATOM 741 O O . PRO A 1 90 ? 9.091 6.277 -13.843 1.00 96.31 90 PRO A O 1
ATOM 744 N N . ALA A 1 91 ? 7.994 7.240 -15.552 1.00 95.44 91 ALA A N 1
ATOM 745 C CA . ALA A 1 91 ? 6.665 6.753 -15.179 1.00 95.44 91 ALA A CA 1
ATOM 746 C C . ALA A 1 91 ? 6.493 5.277 -15.596 1.00 95.44 91 ALA A C 1
ATOM 748 O O . ALA A 1 91 ? 5.713 4.944 -16.485 1.00 95.44 91 ALA A O 1
ATOM 749 N N . ALA A 1 92 ? 7.281 4.394 -14.985 1.00 97.38 92 ALA A N 1
ATOM 750 C CA . ALA A 1 92 ? 7.308 2.960 -15.250 1.00 97.38 92 ALA A CA 1
ATOM 751 C C . ALA A 1 92 ? 7.163 2.169 -13.945 1.00 97.38 92 ALA A C 1
ATOM 753 O O . ALA A 1 92 ? 7.655 2.603 -12.907 1.00 97.38 92 ALA A O 1
ATOM 754 N N . VAL A 1 93 ? 6.518 1.003 -14.014 1.00 98.44 93 VAL A N 1
ATOM 755 C CA . VAL A 1 93 ? 6.263 0.104 -12.874 1.00 98.44 93 VAL A CA 1
ATOM 756 C C . VAL A 1 93 ? 6.923 -1.273 -13.080 1.00 98.44 93 VAL A C 1
ATOM 758 O O . VAL A 1 93 ? 7.230 -1.632 -14.224 1.00 98.44 93 VAL A O 1
ATOM 761 N N . PRO A 1 94 ? 7.146 -2.073 -12.018 1.00 98.81 94 PRO A N 1
ATOM 762 C CA . PRO A 1 94 ? 6.946 -1.745 -10.602 1.00 98.81 94 PRO A CA 1
ATOM 763 C C . PRO A 1 94 ? 7.948 -0.685 -10.137 1.00 98.81 94 PRO A C 1
ATOM 765 O O . PRO A 1 94 ? 9.125 -0.757 -10.494 1.00 98.81 94 PRO A O 1
ATOM 768 N N . GLN A 1 95 ? 7.493 0.305 -9.371 1.00 98.81 95 GLN A N 1
ATOM 769 C CA . GLN A 1 95 ? 8.357 1.354 -8.822 1.00 98.81 95 GLN A CA 1
ATOM 770 C C . GLN A 1 95 ? 8.149 1.461 -7.321 1.00 98.81 95 GLN A C 1
ATOM 772 O O . GLN A 1 95 ? 7.040 1.713 -6.862 1.00 98.81 95 GLN A O 1
ATOM 777 N N . LEU A 1 96 ? 9.228 1.278 -6.569 1.00 98.81 96 LEU A N 1
ATOM 778 C CA . LEU A 1 96 ? 9.254 1.373 -5.119 1.00 98.81 96 LEU A CA 1
ATOM 779 C C . LEU A 1 96 ? 10.103 2.577 -4.713 1.00 98.81 96 LEU A C 1
ATOM 781 O O . LEU A 1 96 ? 11.238 2.725 -5.171 1.00 98.81 96 LEU A O 1
ATOM 785 N N . VAL A 1 97 ? 9.555 3.435 -3.863 1.00 98.69 97 VAL A N 1
ATOM 786 C CA . VAL A 1 97 ? 10.156 4.716 -3.494 1.00 98.69 97 VAL A CA 1
ATOM 787 C C . VAL A 1 97 ? 10.293 4.800 -1.982 1.00 98.69 97 VAL A C 1
ATOM 789 O O . VAL A 1 97 ? 9.292 4.746 -1.269 1.00 98.69 97 VAL A O 1
ATOM 792 N N . PHE A 1 98 ? 11.527 4.965 -1.509 1.00 97.88 98 PHE A N 1
ATOM 793 C CA . PHE A 1 98 ? 11.847 5.187 -0.094 1.00 97.88 98 PHE A CA 1
ATOM 794 C C . PHE A 1 98 ? 12.103 6.670 0.201 1.00 97.88 98 PHE A C 1
ATOM 796 O O . PHE A 1 98 ? 11.684 7.186 1.234 1.00 97.88 98 PHE A O 1
ATOM 803 N N . ASP A 1 99 ? 12.754 7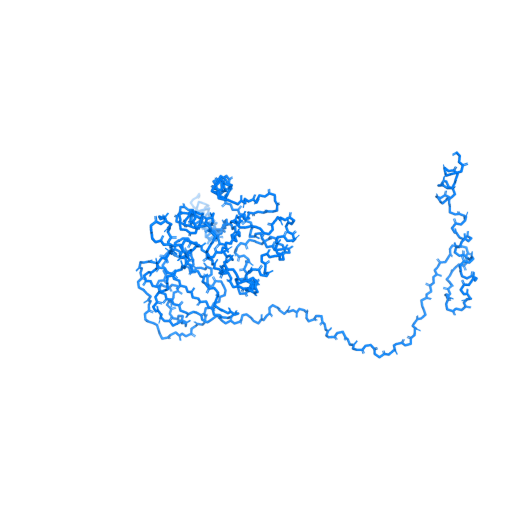.363 -0.735 1.00 95.69 99 ASP A N 1
ATOM 804 C CA . ASP A 1 99 ? 12.985 8.808 -0.753 1.00 95.69 99 ASP A CA 1
ATOM 805 C C . ASP A 1 99 ? 13.433 9.234 -2.172 1.00 95.69 99 ASP A C 1
ATOM 807 O O . ASP A 1 99 ? 13.466 8.415 -3.092 1.00 95.69 99 ASP A O 1
ATOM 811 N N . LYS A 1 100 ? 13.773 10.515 -2.383 1.00 93.75 100 LYS A N 1
ATOM 812 C CA . LYS A 1 100 ? 14.198 11.042 -3.700 1.00 93.75 100 LYS A CA 1
ATOM 813 C C . LYS A 1 100 ? 15.518 10.455 -4.222 1.00 93.75 100 LYS A C 1
ATOM 815 O O . LYS A 1 100 ? 15.761 10.499 -5.422 1.00 93.75 100 LYS A O 1
ATOM 820 N N . SER A 1 101 ? 16.373 9.951 -3.338 1.00 93.94 101 SER A N 1
ATOM 821 C CA . SER A 1 101 ? 17.663 9.331 -3.668 1.00 93.94 101 SER A CA 1
ATOM 822 C C . SER A 1 101 ? 17.600 7.803 -3.743 1.00 93.94 101 SER A C 1
ATOM 824 O O . SER A 1 101 ? 18.416 7.191 -4.429 1.00 93.94 101 SER A O 1
ATOM 826 N N . ASN A 1 102 ? 16.608 7.185 -3.096 1.00 96.62 102 ASN A N 1
ATOM 827 C CA . ASN A 1 102 ? 16.430 5.738 -3.036 1.00 96.62 102 ASN A CA 1
ATOM 828 C C . ASN A 1 102 ? 15.123 5.307 -3.709 1.00 96.62 102 ASN A C 1
ATOM 830 O O . ASN A 1 102 ? 14.079 5.148 -3.070 1.00 96.62 102 ASN A O 1
ATOM 834 N N . ILE A 1 103 ? 15.210 5.070 -5.018 1.00 98.25 103 ILE A N 1
ATOM 835 C CA . ILE A 1 103 ? 14.101 4.611 -5.859 1.00 98.25 103 ILE A CA 1
ATOM 836 C C . ILE A 1 103 ? 14.524 3.332 -6.569 1.00 98.25 103 ILE A C 1
ATOM 838 O O . ILE A 1 103 ? 15.620 3.249 -7.128 1.00 98.25 103 ILE A O 1
ATOM 842 N N . LYS A 1 104 ? 13.659 2.321 -6.544 1.00 98.56 104 LYS A N 1
ATOM 843 C CA . LYS A 1 104 ? 13.883 1.027 -7.185 1.00 98.56 104 LYS A CA 1
ATOM 844 C C . LYS A 1 104 ? 12.852 0.826 -8.284 1.00 98.56 104 LYS A C 1
ATOM 846 O O . LYS A 1 104 ? 11.659 1.006 -8.057 1.00 98.56 104 LYS A O 1
ATOM 851 N N . LEU A 1 105 ? 13.314 0.460 -9.476 1.00 98.50 105 LEU A N 1
ATOM 852 C CA . LEU A 1 105 ? 12.477 0.331 -10.665 1.00 98.50 105 LEU A CA 1
ATOM 853 C C . LEU A 1 105 ? 12.656 -1.041 -11.316 1.00 98.50 105 LEU A C 1
ATOM 855 O O . LEU A 1 105 ? 13.773 -1.481 -11.583 1.00 98.50 105 LEU A O 1
ATOM 859 N N . GLY A 1 106 ? 11.540 -1.682 -11.646 1.00 98.31 106 GLY A N 1
ATOM 860 C CA . GLY A 1 106 ? 11.522 -2.943 -12.370 1.00 98.31 106 GLY A CA 1
ATOM 861 C C . GLY A 1 106 ? 11.721 -4.166 -11.475 1.00 98.31 106 GLY A C 1
ATOM 862 O O . GLY A 1 106 ? 12.120 -4.078 -10.315 1.00 98.31 106 GLY A O 1
ATOM 863 N N . ARG A 1 107 ? 11.475 -5.344 -12.057 1.00 98.06 107 ARG A N 1
ATOM 864 C CA . ARG A 1 107 ? 11.448 -6.632 -11.341 1.00 98.06 107 ARG A CA 1
ATOM 865 C C . ARG A 1 107 ? 12.748 -7.012 -10.619 1.00 98.06 107 ARG A C 1
ATOM 867 O O . ARG A 1 107 ? 12.728 -7.892 -9.773 1.00 98.06 107 ARG A O 1
ATOM 874 N N . ILE A 1 108 ? 13.883 -6.429 -11.017 1.00 98.06 108 ILE A N 1
ATOM 875 C CA . ILE A 1 108 ? 15.210 -6.775 -10.483 1.00 98.06 108 ILE A CA 1
ATOM 876 C C . ILE A 1 108 ? 15.611 -5.839 -9.345 1.00 98.06 108 ILE A C 1
ATOM 878 O O . ILE A 1 108 ? 16.107 -6.303 -8.324 1.00 98.06 108 ILE A O 1
ATOM 882 N N . GLU A 1 109 ? 15.407 -4.530 -9.504 1.00 98.44 109 GLU A N 1
ATOM 883 C CA . GLU A 1 109 ? 15.838 -3.560 -8.495 1.00 98.44 109 GLU A CA 1
ATOM 884 C C . GLU A 1 109 ? 14.837 -3.434 -7.350 1.00 98.44 109 GLU A C 1
ATOM 886 O O . GLU A 1 109 ? 15.262 -3.185 -6.223 1.00 98.44 109 GLU A O 1
ATOM 891 N N . VAL A 1 110 ? 13.533 -3.631 -7.600 1.00 98.75 110 VAL A N 1
ATOM 892 C CA . VAL A 1 110 ? 12.506 -3.556 -6.546 1.00 98.75 110 VAL A CA 1
ATOM 893 C C . VAL A 1 110 ? 12.808 -4.526 -5.397 1.00 98.75 110 VAL A C 1
ATOM 895 O O . VAL A 1 110 ? 12.936 -4.033 -4.279 1.00 98.75 110 VAL A O 1
ATOM 898 N N . PRO A 1 111 ? 13.057 -5.835 -5.615 1.00 98.56 111 PRO A N 1
ATOM 899 C CA . PRO A 1 111 ? 13.416 -6.746 -4.523 1.00 98.56 111 PRO A CA 1
ATOM 900 C C . PRO A 1 111 ? 14.712 -6.376 -3.782 1.00 98.56 111 PRO A C 1
ATOM 902 O O . PRO A 1 111 ? 14.825 -6.605 -2.583 1.00 98.56 111 PRO A O 1
ATOM 905 N N . LYS A 1 112 ? 15.683 -5.734 -4.450 1.00 98.25 112 LYS A N 1
ATOM 906 C CA . LYS A 1 112 ? 16.904 -5.229 -3.787 1.00 98.25 112 LYS A CA 1
ATOM 907 C C . LYS A 1 112 ? 16.623 -4.060 -2.835 1.00 98.25 112 LYS A C 1
ATOM 909 O O . LYS A 1 112 ? 17.500 -3.677 -2.064 1.00 98.25 112 LYS A O 1
ATOM 914 N N . GLY A 1 113 ? 15.421 -3.482 -2.882 1.00 97.69 113 GLY A N 1
ATOM 915 C CA . GLY A 1 113 ? 14.952 -2.480 -1.929 1.00 97.69 113 GLY A CA 1
ATOM 916 C C . GLY A 1 113 ? 14.914 -2.975 -0.483 1.00 97.69 113 GLY A C 1
ATOM 917 O O . GLY A 1 113 ? 15.027 -2.154 0.422 1.00 97.69 113 GLY A O 1
ATOM 918 N N . GLU A 1 114 ? 14.853 -4.290 -0.253 1.00 98.06 114 GLU A N 1
ATOM 919 C CA . GLU A 1 114 ? 14.889 -4.865 1.097 1.00 98.06 114 GLU A CA 1
ATOM 920 C C . GLU A 1 114 ? 16.143 -4.445 1.882 1.00 98.06 114 GLU A C 1
ATOM 922 O O . GLU A 1 114 ? 16.085 -4.227 3.090 1.00 98.06 114 GLU A O 1
ATOM 927 N N . GLU A 1 115 ? 17.278 -4.260 1.201 1.00 97.31 115 GLU A N 1
ATOM 928 C CA . GLU A 1 115 ? 18.515 -3.799 1.838 1.00 97.31 115 GLU A CA 1
ATOM 929 C C . GLU A 1 115 ? 18.379 -2.390 2.431 1.00 97.31 115 GLU A C 1
ATOM 931 O O . GLU A 1 115 ? 19.032 -2.076 3.423 1.00 97.31 115 GLU A O 1
ATOM 936 N N . VAL A 1 116 ? 17.504 -1.541 1.884 1.00 96.81 116 VAL A N 1
ATOM 937 C CA . VAL A 1 116 ? 17.210 -0.226 2.478 1.00 96.81 116 VAL A CA 1
ATOM 938 C C . VAL A 1 116 ? 16.453 -0.410 3.796 1.00 96.81 116 VAL A C 1
ATOM 940 O O . VAL A 1 116 ? 16.820 0.191 4.802 1.00 96.81 116 VAL A O 1
ATOM 943 N N . ILE A 1 117 ? 15.462 -1.306 3.809 1.00 96.25 117 ILE A N 1
ATOM 944 C CA . ILE A 1 117 ? 14.629 -1.614 4.983 1.00 96.25 117 ILE A CA 1
ATOM 945 C C . ILE A 1 117 ? 15.475 -2.237 6.107 1.00 96.25 117 ILE A C 1
ATOM 947 O O . ILE A 1 117 ? 15.294 -1.915 7.276 1.00 96.25 117 ILE A O 1
ATOM 951 N N . LYS A 1 118 ? 16.443 -3.100 5.774 1.00 95.69 118 LYS A N 1
ATOM 952 C CA . LYS A 1 118 ? 17.344 -3.718 6.767 1.00 95.69 118 LYS A CA 1
ATOM 953 C C . LYS A 1 118 ? 18.283 -2.716 7.439 1.00 95.69 118 LYS A C 1
ATOM 955 O O . LYS A 1 118 ? 18.625 -2.896 8.605 1.00 95.69 118 LYS A O 1
ATOM 960 N N . ASN A 1 119 ? 18.729 -1.703 6.701 1.00 94.00 119 ASN A N 1
ATOM 961 C CA . ASN A 1 119 ? 19.788 -0.796 7.146 1.00 94.00 119 ASN A CA 1
ATOM 962 C C . ASN A 1 119 ? 19.271 0.455 7.867 1.00 94.00 119 ASN A C 1
ATOM 964 O O . ASN A 1 119 ? 20.069 1.205 8.430 1.00 94.00 119 ASN A O 1
ATOM 968 N N . GLN A 1 120 ? 17.961 0.693 7.865 1.00 90.12 120 GLN A N 1
ATOM 969 C CA . GLN A 1 120 ? 17.364 1.878 8.461 1.00 90.12 120 GLN A CA 1
ATOM 970 C C . GLN A 1 120 ? 16.130 1.501 9.277 1.00 90.12 120 GLN A C 1
ATOM 972 O O . GLN A 1 120 ? 15.246 0.789 8.819 1.00 90.12 120 GLN A O 1
ATOM 977 N N . THR A 1 121 ? 16.062 2.006 10.507 1.00 87.38 121 THR A N 1
ATOM 978 C CA . THR A 1 121 ? 14.990 1.655 11.446 1.00 87.38 121 THR A CA 1
ATOM 979 C C . THR A 1 121 ? 13.663 2.323 11.109 1.00 87.38 121 THR A C 1
ATOM 981 O O . THR A 1 121 ? 12.620 1.748 11.382 1.00 87.38 121 THR A O 1
ATOM 984 N N . SER A 1 122 ? 13.685 3.526 10.537 1.00 94.69 122 SER A N 1
ATOM 985 C CA . SER A 1 122 ? 12.491 4.307 10.203 1.00 94.69 122 SER A CA 1
ATOM 986 C C . SER A 1 122 ? 12.809 5.394 9.182 1.00 94.69 122 SER A C 1
ATOM 988 O O . SER A 1 122 ? 13.947 5.862 9.100 1.00 94.69 122 SER A O 1
ATOM 990 N N . ASN A 1 123 ? 11.816 5.821 8.405 1.00 96.00 123 ASN A N 1
ATOM 991 C CA . ASN A 1 123 ? 11.923 6.936 7.464 1.00 96.00 123 ASN A CA 1
ATOM 992 C C . ASN A 1 123 ? 10.552 7.621 7.311 1.00 96.00 123 ASN A C 1
ATOM 994 O O . ASN A 1 123 ? 9.511 6.984 7.479 1.00 96.00 123 ASN A O 1
ATOM 998 N N . PRO A 1 124 ? 10.516 8.922 6.980 1.00 96.31 124 PRO A N 1
ATOM 999 C CA . PRO A 1 124 ? 9.258 9.570 6.651 1.00 96.31 124 PRO A CA 1
ATOM 1000 C C . PRO A 1 124 ? 8.685 9.021 5.336 1.00 96.31 124 PRO A C 1
ATOM 1002 O O . PRO A 1 124 ? 9.429 8.661 4.427 1.00 96.31 124 PRO A O 1
ATOM 1005 N N . CYS A 1 125 ? 7.361 9.039 5.198 1.00 97.19 125 CYS A N 1
ATOM 1006 C CA . CYS A 1 125 ? 6.675 8.709 3.955 1.00 97.19 125 CYS A CA 1
ATOM 1007 C C . CYS A 1 125 ? 7.077 9.687 2.838 1.00 97.19 125 CYS A C 1
ATOM 1009 O O . CYS A 1 125 ? 6.917 10.902 3.020 1.00 97.19 125 CYS A O 1
ATOM 1011 N N . PRO A 1 126 ? 7.557 9.200 1.679 1.00 96.69 126 PRO A N 1
ATOM 1012 C CA . PRO A 1 126 ? 8.012 10.054 0.588 1.00 96.69 126 PRO A CA 1
ATOM 1013 C C . PRO A 1 126 ? 6.819 10.577 -0.227 1.00 96.69 126 PRO A C 1
ATOM 1015 O O . PRO A 1 126 ? 6.468 10.026 -1.261 1.00 96.69 126 PRO A O 1
ATOM 1018 N N . LEU A 1 127 ? 6.144 11.634 0.235 1.00 95.94 127 LEU A N 1
ATOM 1019 C CA . LEU A 1 127 ? 5.071 12.276 -0.542 1.00 95.94 127 LEU A CA 1
ATOM 1020 C C . LEU A 1 127 ? 5.651 13.278 -1.561 1.00 95.94 127 LEU A C 1
ATOM 1022 O O . LEU A 1 127 ? 6.846 13.573 -1.548 1.00 95.94 127 LEU A O 1
ATOM 1026 N N . ILE A 1 128 ? 4.804 13.809 -2.454 1.00 92.94 128 ILE A N 1
ATOM 1027 C CA . ILE A 1 128 ? 5.214 14.757 -3.511 1.00 92.94 128 ILE A CA 1
ATOM 1028 C C . ILE A 1 128 ? 5.824 16.039 -2.928 1.00 92.94 128 ILE A C 1
ATOM 1030 O O . ILE A 1 128 ? 6.956 16.387 -3.257 1.00 92.94 128 ILE A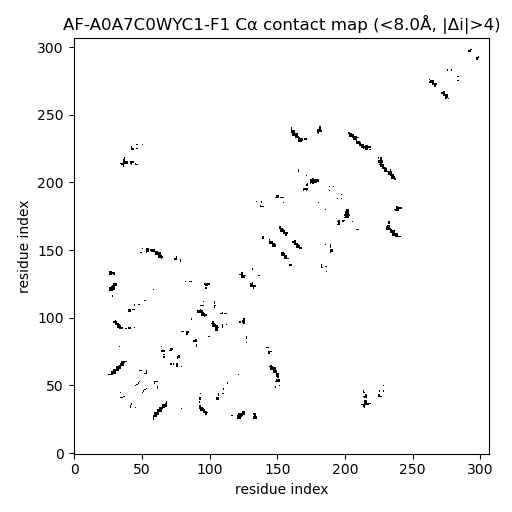 O 1
ATOM 1034 N N . GLU A 1 129 ? 5.072 16.731 -2.068 1.00 87.56 129 GLU A N 1
ATOM 1035 C CA . GLU A 1 129 ? 5.436 18.072 -1.586 1.00 87.56 129 GLU A CA 1
ATOM 1036 C C . GLU A 1 129 ? 6.425 18.036 -0.418 1.00 87.56 129 GLU A C 1
ATOM 1038 O O . GLU A 1 129 ? 7.328 18.864 -0.316 1.00 87.56 129 GLU A O 1
ATOM 1043 N N . LYS A 1 130 ? 6.249 17.072 0.490 1.00 89.94 130 LYS A N 1
ATOM 1044 C CA . LYS A 1 130 ? 7.062 16.930 1.699 1.00 89.94 130 LYS A CA 1
ATOM 1045 C C . LYS A 1 130 ? 7.100 15.489 2.175 1.00 89.94 130 LYS A C 1
ATOM 1047 O O . LYS A 1 130 ? 6.107 14.776 2.072 1.00 89.94 130 LYS A O 1
ATOM 1052 N N . SER A 1 131 ? 8.211 15.102 2.786 1.00 92.44 131 SER A N 1
ATOM 1053 C CA . SER A 1 131 ? 8.276 13.855 3.540 1.00 92.44 131 SER A CA 1
ATOM 1054 C C . SER A 1 131 ? 7.734 14.080 4.952 1.00 92.44 131 SER A C 1
ATOM 1056 O O . SER A 1 131 ? 8.115 15.044 5.617 1.00 92.44 131 SER A O 1
ATOM 1058 N N . ILE A 1 132 ? 6.823 13.220 5.404 1.00 93.81 132 ILE A N 1
ATOM 1059 C CA . ILE A 1 132 ? 6.166 13.316 6.720 1.00 93.81 132 ILE A CA 1
ATOM 1060 C C . ILE A 1 132 ? 6.278 11.960 7.408 1.00 93.81 132 ILE A C 1
ATOM 1062 O O . ILE A 1 132 ? 6.144 10.939 6.741 1.00 93.81 132 ILE A O 1
ATOM 1066 N N . SER A 1 133 ? 6.511 11.922 8.720 1.00 95.19 133 SER A N 1
ATOM 1067 C CA . SER A 1 133 ? 6.467 10.655 9.459 1.00 95.19 133 SER A CA 1
ATOM 1068 C C . SER A 1 133 ? 5.066 10.029 9.388 1.00 95.19 133 SER A C 1
ATOM 1070 O O . SER A 1 133 ? 4.066 10.746 9.289 1.00 95.19 133 SER A O 1
ATOM 1072 N N . PHE A 1 134 ? 4.976 8.700 9.419 1.00 95.50 134 PHE A N 1
ATOM 1073 C CA . PHE A 1 134 ? 3.692 8.005 9.290 1.00 95.50 134 PHE A CA 1
ATOM 1074 C C . PHE A 1 134 ? 2.718 8.363 10.425 1.00 95.50 134 PHE A C 1
ATOM 1076 O O . PHE A 1 134 ? 1.515 8.506 10.220 1.00 95.50 134 PHE A O 1
ATOM 1083 N N . GLU A 1 135 ? 3.246 8.614 11.618 1.00 93.62 135 GLU A N 1
ATOM 1084 C CA . GLU A 1 135 ? 2.490 9.004 12.810 1.00 93.62 135 GLU A CA 1
ATOM 1085 C C . GLU A 1 135 ? 1.809 10.361 12.605 1.00 93.62 135 GLU A C 1
ATOM 1087 O O . GLU A 1 135 ? 0.708 10.577 13.095 1.00 93.62 135 GLU A O 1
ATOM 1092 N N . ASN A 1 136 ? 2.411 11.252 11.813 1.00 93.00 136 ASN A N 1
ATOM 1093 C CA . ASN A 1 136 ? 1.858 12.569 11.492 1.00 93.00 136 ASN A CA 1
ATOM 1094 C C . ASN A 1 136 ? 1.073 12.594 10.169 1.00 93.00 136 ASN A C 1
ATOM 1096 O O . ASN A 1 136 ? 0.560 13.644 9.775 1.00 93.00 136 ASN A O 1
ATOM 1100 N N . LEU A 1 137 ? 0.993 11.466 9.460 1.00 93.06 137 LEU A N 1
ATOM 1101 C CA . LEU A 1 137 ? 0.254 11.354 8.210 1.00 93.06 137 LEU A CA 1
ATOM 1102 C C . LEU A 1 137 ? -1.251 11.227 8.486 1.00 93.06 137 LEU A C 1
ATOM 1104 O O . LEU A 1 137 ? -1.680 10.382 9.275 1.00 93.06 137 LEU A O 1
ATOM 1108 N N . ASP A 1 138 ? -2.053 12.042 7.799 1.00 92.50 138 ASP A N 1
ATOM 1109 C CA . ASP A 1 138 ? -3.503 11.852 7.690 1.00 92.50 138 ASP A CA 1
ATOM 1110 C C . ASP A 1 138 ? -3.794 11.020 6.436 1.00 92.50 138 ASP A C 1
ATOM 1112 O O . ASP A 1 138 ? -3.586 11.473 5.305 1.00 92.50 138 ASP A O 1
ATOM 1116 N N . LEU A 1 139 ? -4.277 9.793 6.636 1.00 93.81 139 LEU A N 1
ATOM 1117 C CA . LEU A 1 139 ? -4.550 8.853 5.550 1.00 93.81 139 LEU A CA 1
ATOM 1118 C C . LEU A 1 139 ? -5.671 9.360 4.633 1.00 93.81 139 LEU A C 1
ATOM 1120 O O . LEU A 1 139 ? -5.657 9.100 3.426 1.00 93.81 139 LEU A O 1
ATOM 1124 N N . ASN A 1 140 ? -6.627 10.129 5.162 1.00 90.69 140 ASN A N 1
ATOM 1125 C CA . ASN A 1 140 ? -7.740 10.646 4.365 1.00 90.69 140 ASN A CA 1
ATOM 1126 C C . ASN A 1 140 ? -7.291 11.737 3.386 1.00 90.69 140 ASN A C 1
ATOM 1128 O O . ASN A 1 140 ? -7.905 11.889 2.330 1.00 90.69 140 ASN A O 1
ATOM 1132 N N . GLN A 1 141 ? -6.188 12.429 3.683 1.00 91.38 141 GLN A N 1
ATOM 1133 C CA . GLN A 1 141 ? -5.605 13.453 2.808 1.00 91.38 141 GLN A CA 1
ATOM 1134 C C . GLN A 1 141 ? -4.680 12.873 1.732 1.00 91.38 141 GLN A C 1
ATOM 1136 O O . GLN A 1 141 ? -4.210 13.616 0.868 1.00 91.38 141 GLN A O 1
ATOM 1141 N N . LEU A 1 142 ? -4.412 11.560 1.747 1.00 94.56 142 LEU A N 1
ATOM 1142 C CA . LEU A 1 142 ? -3.665 10.932 0.662 1.00 94.56 142 LEU A CA 1
ATOM 1143 C C . LEU A 1 142 ? -4.433 11.083 -0.665 1.00 94.56 142 LEU A C 1
ATOM 1145 O O . LEU A 1 142 ? -5.642 10.822 -0.704 1.00 94.56 142 LEU A O 1
ATOM 1149 N N . PRO A 1 143 ? -3.758 11.504 -1.748 1.00 95.50 143 PRO A N 1
ATOM 1150 C CA . PRO A 1 143 ? -4.391 11.692 -3.048 1.00 95.50 143 PRO A CA 1
ATOM 1151 C C . PRO A 1 143 ? -4.873 10.356 -3.624 1.00 95.50 143 PRO A C 1
ATOM 1153 O O . PRO A 1 143 ? -4.354 9.306 -3.270 1.00 95.50 143 PRO A O 1
ATOM 1156 N N . ALA A 1 144 ? -5.831 10.404 -4.553 1.00 97.00 144 ALA A N 1
ATOM 1157 C CA . ALA A 1 144 ? -6.371 9.225 -5.236 1.00 97.00 144 ALA A CA 1
ATOM 1158 C C . ALA A 1 144 ? -6.872 8.131 -4.260 1.00 97.00 144 ALA A C 1
ATOM 1160 O O . ALA A 1 144 ? -7.505 8.456 -3.251 1.00 97.00 144 ALA A O 1
ATOM 1161 N N . PHE A 1 145 ? -6.645 6.851 -4.576 1.00 97.69 145 PHE A N 1
ATOM 1162 C CA . PHE A 1 145 ? -7.207 5.697 -3.866 1.00 97.69 145 PHE A CA 1
ATOM 1163 C C . PHE A 1 145 ? -6.129 4.649 -3.541 1.00 97.69 145 PHE A C 1
ATOM 1165 O O . PHE A 1 145 ? -6.091 3.585 -4.170 1.00 97.69 145 PHE A O 1
ATOM 1172 N N . PRO A 1 146 ? -5.213 4.941 -2.598 1.00 98.31 146 PRO A N 1
ATOM 1173 C CA . PRO A 1 146 ? -4.175 3.999 -2.214 1.00 98.31 146 PRO A CA 1
ATOM 1174 C C . PRO A 1 146 ? -4.709 2.825 -1.390 1.00 98.31 146 PRO A C 1
ATOM 1176 O O . PRO A 1 146 ? -5.778 2.892 -0.770 1.00 98.31 146 PRO A O 1
ATOM 1179 N N . LYS A 1 147 ? -3.887 1.778 -1.323 1.00 98.75 147 LYS A N 1
ATOM 1180 C CA . LYS A 1 147 ? -3.972 0.713 -0.322 1.00 98.75 147 LYS A CA 1
ATOM 1181 C C . LYS A 1 147 ? -2.786 0.841 0.632 1.00 98.75 147 LYS A C 1
ATOM 1183 O O . LYS A 1 147 ? -1.668 1.090 0.193 1.00 98.75 147 LYS A O 1
ATOM 1188 N N . ILE A 1 148 ? -3.020 0.712 1.930 1.00 98.75 148 ILE A N 1
ATOM 1189 C CA . ILE A 1 148 ? -1.991 0.820 2.966 1.00 98.75 148 ILE A CA 1
ATOM 1190 C C . ILE A 1 148 ? -1.796 -0.559 3.569 1.00 98.75 148 ILE A C 1
ATOM 1192 O O . ILE A 1 148 ? -2.723 -1.097 4.173 1.00 98.75 148 ILE A O 1
ATOM 1196 N N . TRP A 1 149 ? -0.601 -1.110 3.406 1.00 98.75 149 TRP A N 1
ATOM 1197 C CA . TRP A 1 149 ? -0.245 -2.447 3.859 1.00 98.75 149 TRP A CA 1
ATOM 1198 C C . TRP A 1 149 ? 0.738 -2.368 5.015 1.00 98.75 149 TRP A C 1
ATOM 1200 O O . TRP A 1 149 ? 1.751 -1.671 4.922 1.00 98.75 149 TRP A O 1
ATOM 1210 N N . ALA A 1 150 ? 0.446 -3.096 6.086 1.00 98.12 150 ALA A N 1
ATOM 1211 C CA . ALA A 1 150 ? 1.346 -3.273 7.219 1.00 98.12 150 ALA A CA 1
ATOM 1212 C C . ALA A 1 150 ? 0.880 -4.457 8.070 1.00 98.12 150 ALA A C 1
ATOM 1214 O O . ALA A 1 150 ? -0.321 -4.674 8.213 1.00 98.12 150 ALA A O 1
ATOM 1215 N N . ASN A 1 151 ? 1.818 -5.207 8.657 1.00 95.25 151 ASN A N 1
ATOM 1216 C CA . ASN A 1 151 ? 1.532 -6.319 9.574 1.00 95.25 151 ASN A CA 1
ATOM 1217 C C . ASN A 1 151 ? 0.486 -7.319 9.059 1.00 95.25 151 ASN A C 1
ATOM 1219 O O . ASN A 1 151 ? -0.388 -7.734 9.819 1.00 95.25 151 ASN A O 1
ATOM 1223 N N . GLN A 1 152 ? 0.560 -7.703 7.778 1.00 93.62 152 GLN A N 1
ATOM 1224 C CA . GLN A 1 152 ? -0.414 -8.615 7.149 1.00 93.62 152 GLN A CA 1
ATOM 1225 C C . GLN A 1 152 ? -1.868 -8.122 7.268 1.00 93.62 152 GLN A C 1
ATOM 1227 O O . GLN A 1 152 ? -2.806 -8.904 7.420 1.00 93.62 152 GLN A O 1
ATOM 1232 N N . ARG A 1 153 ? -2.053 -6.803 7.244 1.00 97.88 153 ARG A N 1
ATOM 1233 C CA . ARG A 1 153 ? -3.346 -6.124 7.218 1.00 97.88 153 ARG A CA 1
ATOM 1234 C C . ARG A 1 153 ? -3.331 -5.106 6.097 1.00 97.88 153 ARG A C 1
ATOM 1236 O O . ARG A 1 153 ? -2.270 -4.582 5.738 1.00 97.88 153 ARG A O 1
ATOM 1243 N N . VAL A 1 154 ? -4.512 -4.793 5.584 1.00 98.62 154 VAL A N 1
ATOM 1244 C CA . VAL A 1 154 ? -4.652 -3.804 4.520 1.00 98.62 154 VAL A CA 1
ATOM 1245 C C . VAL A 1 154 ? -5.808 -2.854 4.790 1.00 98.62 154 VAL A C 1
ATOM 1247 O O . VAL A 1 154 ? -6.900 -3.252 5.195 1.00 98.62 154 VAL A O 1
ATOM 1250 N N . LEU A 1 155 ? -5.553 -1.573 4.545 1.00 98.56 155 LEU A N 1
ATOM 1251 C CA . LEU A 1 155 ? -6.563 -0.529 4.443 1.00 98.56 155 LEU A CA 1
ATOM 1252 C C . LEU A 1 155 ? -6.685 -0.091 2.989 1.00 98.56 155 LEU A C 1
ATOM 1254 O O . LEU A 1 155 ? -5.724 0.397 2.406 1.00 98.56 155 LEU A O 1
ATOM 1258 N N . ILE A 1 156 ? -7.868 -0.216 2.404 1.00 98.44 156 ILE A N 1
ATOM 1259 C CA . ILE A 1 156 ? -8.148 0.138 1.012 1.00 98.44 156 ILE A CA 1
ATOM 1260 C C . ILE A 1 156 ? -9.050 1.368 1.004 1.00 98.44 156 ILE A C 1
ATOM 1262 O O . ILE A 1 156 ? -10.185 1.310 1.485 1.00 98.44 156 ILE A O 1
ATOM 1266 N N . LYS A 1 157 ? -8.568 2.479 0.442 1.00 97.94 157 LYS A N 1
ATOM 1267 C CA . LYS A 1 157 ? -9.378 3.692 0.299 1.00 97.94 157 LYS A CA 1
ATOM 1268 C C . LYS A 1 157 ? -10.407 3.488 -0.812 1.00 97.94 157 LYS A C 1
ATOM 1270 O O . LYS A 1 157 ? -10.036 3.343 -1.974 1.00 97.94 157 LYS A O 1
ATOM 1275 N N . LEU A 1 158 ? -11.693 3.470 -0.465 1.00 96.19 158 LEU A N 1
ATOM 1276 C CA . LEU A 1 158 ? -12.784 3.275 -1.429 1.00 96.19 158 LEU A CA 1
ATOM 1277 C C . LEU A 1 158 ? -13.274 4.603 -2.011 1.00 96.19 158 LEU A C 1
ATOM 1279 O O . LEU A 1 158 ? -13.662 4.676 -3.173 1.00 96.19 158 LEU A O 1
ATOM 1283 N N . ASN A 1 159 ? -13.291 5.646 -1.182 1.00 93.81 159 ASN A N 1
ATO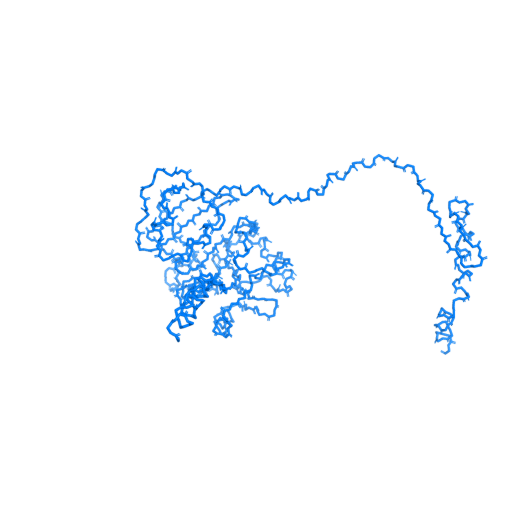M 1284 C CA . ASN A 1 159 ? -13.586 7.024 -1.562 1.00 93.81 159 ASN A CA 1
ATOM 1285 C C . ASN A 1 159 ? -12.992 7.989 -0.517 1.00 93.81 159 ASN A C 1
ATOM 1287 O O . ASN A 1 159 ? -12.199 7.584 0.329 1.00 93.81 159 ASN A O 1
ATOM 1291 N N . GLU A 1 160 ? -13.358 9.270 -0.565 1.00 88.31 160 GLU A N 1
ATOM 1292 C CA . GLU A 1 160 ? -12.825 10.303 0.336 1.00 88.31 160 GLU A CA 1
ATOM 1293 C C . GLU A 1 160 ? -13.021 10.005 1.832 1.00 88.31 160 GLU A C 1
ATOM 1295 O O . GLU A 1 160 ? -12.185 10.409 2.634 1.00 88.31 160 GLU A O 1
ATOM 1300 N N . ASN A 1 161 ? -14.097 9.305 2.212 1.00 87.94 161 ASN A N 1
ATOM 1301 C CA . ASN A 1 161 ? -14.479 9.116 3.619 1.00 87.94 161 ASN A CA 1
ATOM 1302 C C . ASN A 1 161 ? -14.741 7.649 3.987 1.00 87.94 161 ASN A C 1
ATOM 1304 O O . ASN A 1 161 ? -15.255 7.375 5.073 1.00 87.94 161 ASN A O 1
ATOM 1308 N N . GLU A 1 162 ? -14.444 6.706 3.095 1.00 95.31 162 GLU A N 1
ATOM 1309 C CA . GLU A 1 162 ? -14.749 5.293 3.293 1.00 95.31 162 GLU A CA 1
ATOM 1310 C C . GLU A 1 162 ? -13.536 4.415 3.002 1.00 95.31 162 GLU A C 1
ATOM 1312 O O . GLU A 1 162 ? -12.900 4.525 1.949 1.00 95.31 162 GLU A O 1
ATOM 1317 N N . TRP A 1 163 ? -13.258 3.518 3.942 1.00 97.94 163 TRP A N 1
ATOM 1318 C CA . TRP A 1 163 ? -12.166 2.559 3.885 1.00 97.94 163 TRP A CA 1
ATOM 1319 C C . TRP A 1 163 ? -12.700 1.143 4.053 1.00 97.94 163 TRP A C 1
ATOM 1321 O O . TRP A 1 163 ? -13.645 0.909 4.806 1.00 97.94 163 TRP A O 1
ATOM 1331 N N . LEU A 1 164 ? -12.073 0.199 3.366 1.00 98.31 164 LEU A N 1
ATOM 1332 C CA . LEU A 1 164 ? -12.208 -1.226 3.630 1.00 98.31 164 LEU A CA 1
ATOM 1333 C C . LEU A 1 164 ? -10.965 -1.675 4.392 1.00 98.31 164 LEU A C 1
ATOM 1335 O O . LEU A 1 164 ? -9.849 -1.415 3.948 1.00 98.31 164 LEU A O 1
ATOM 1339 N N . PHE A 1 165 ? -11.160 -2.294 5.546 1.00 98.50 165 PHE A N 1
ATOM 1340 C CA . PHE A 1 165 ? -10.089 -2.838 6.368 1.00 98.50 165 PHE A CA 1
ATOM 1341 C C . PHE A 1 165 ? -10.196 -4.356 6.390 1.00 98.50 165 PHE A C 1
ATOM 1343 O O . PHE A 1 165 ? -11.268 -4.865 6.718 1.00 98.50 165 PHE A O 1
ATOM 1350 N N . GLU A 1 166 ? -9.110 -5.054 6.062 1.00 98.44 166 GLU A N 1
ATOM 1351 C CA . GLU A 1 166 ? -9.077 -6.518 5.986 1.00 98.44 166 GLU A CA 1
ATOM 1352 C C . GLU A 1 166 ? -7.878 -7.099 6.751 1.00 98.44 166 GLU A C 1
ATOM 1354 O O . GLU A 1 166 ? -6.788 -6.511 6.766 1.00 98.44 166 GLU A O 1
ATOM 1359 N N . TRP A 1 167 ? -8.095 -8.233 7.427 1.00 97.69 167 TRP A N 1
ATOM 1360 C CA . TRP A 1 167 ? -7.093 -8.912 8.259 1.00 97.69 167 TRP A CA 1
ATOM 1361 C C . TRP A 1 167 ? -7.402 -10.410 8.440 1.00 97.69 167 TRP A C 1
ATOM 1363 O O . TRP A 1 167 ? -8.488 -10.886 8.110 1.00 97.69 167 TRP A O 1
ATOM 1373 N N . ASN A 1 168 ? -6.438 -11.141 9.009 1.00 95.44 168 ASN A N 1
ATOM 1374 C CA . ASN A 1 168 ? -6.554 -12.553 9.395 1.00 95.44 168 ASN A CA 1
ATOM 1375 C C . ASN A 1 168 ? -6.566 -12.727 10.922 1.00 95.44 168 ASN A C 1
ATOM 1377 O O . ASN A 1 168 ? -5.967 -11.920 11.642 1.00 95.44 168 ASN A O 1
ATOM 1381 N N . GLY A 1 169 ? -7.183 -13.802 11.416 1.00 92.56 169 GLY A N 1
ATOM 1382 C CA . GLY A 1 169 ? -7.190 -14.175 12.829 1.00 92.56 169 GLY A CA 1
ATOM 1383 C C . GLY A 1 169 ? -8.509 -13.865 13.536 1.00 92.56 169 GLY A C 1
ATOM 1384 O O . GLY A 1 169 ? -9.531 -14.488 13.264 1.00 92.56 169 GLY A O 1
ATOM 1385 N N . GLU A 1 170 ? -8.473 -12.954 14.511 1.00 89.38 170 GLU A N 1
ATOM 1386 C CA . GLU A 1 170 ? -9.603 -12.700 15.417 1.00 89.38 170 GLU A CA 1
ATOM 1387 C C . GLU A 1 170 ? -10.846 -12.174 14.684 1.00 89.38 170 GLU A C 1
ATOM 1389 O O . GLU A 1 170 ? -10.753 -11.228 13.898 1.00 89.38 170 GLU A O 1
ATOM 1394 N N . ASP A 1 171 ? -12.014 -12.738 15.007 1.00 92.81 171 ASP A N 1
ATOM 1395 C CA . ASP A 1 171 ? -13.307 -12.239 14.538 1.00 92.81 171 ASP A CA 1
ATOM 1396 C C . ASP A 1 171 ? -13.555 -10.789 15.003 1.00 92.81 171 ASP A C 1
ATOM 1398 O O . ASP A 1 171 ? -13.248 -10.433 16.150 1.00 92.81 171 ASP A O 1
ATOM 1402 N N . PRO A 1 172 ? -14.189 -9.940 14.172 1.00 91.56 172 PRO A N 1
ATOM 1403 C CA . PRO A 1 172 ? -14.593 -8.609 14.603 1.00 91.56 172 PRO A CA 1
ATOM 1404 C C . PRO A 1 172 ? -15.656 -8.656 15.715 1.00 91.56 172 PRO A C 1
ATOM 1406 O O . PRO A 1 172 ? -16.548 -9.514 15.700 1.00 91.56 172 PRO A O 1
ATOM 1409 N N . PRO A 1 173 ? -15.653 -7.686 16.650 1.00 91.56 173 PRO A N 1
ATOM 1410 C CA . PRO A 1 173 ? -16.695 -7.591 17.659 1.00 91.56 173 PRO A CA 1
ATOM 1411 C C . PRO A 1 173 ? -18.048 -7.274 17.014 1.00 91.56 173 PRO A C 1
ATOM 1413 O O . PRO A 1 173 ? -18.170 -6.385 16.170 1.00 91.56 173 PRO A O 1
ATOM 1416 N N . LYS A 1 174 ? -19.110 -7.933 17.488 1.00 87.75 174 LYS A N 1
ATOM 1417 C CA . LYS A 1 174 ? -20.481 -7.475 17.230 1.00 87.75 174 LYS A CA 1
ATOM 1418 C C . LYS A 1 174 ? -20.743 -6.250 18.101 1.00 87.75 174 LYS A C 1
ATOM 1420 O O . LYS A 1 174 ? -20.906 -6.380 19.311 1.00 87.75 174 LYS A O 1
ATOM 1425 N N . THR A 1 175 ? -20.774 -5.066 17.502 1.00 78.81 175 THR A N 1
ATOM 1426 C CA . THR A 1 175 ? -20.942 -3.802 18.229 1.00 78.81 175 THR A CA 1
ATOM 1427 C C . THR A 1 175 ? -22.212 -3.055 17.816 1.00 78.81 175 THR A C 1
ATOM 1429 O O . THR A 1 175 ? -22.644 -3.114 16.668 1.00 78.81 175 THR A O 1
ATOM 1432 N N . ILE A 1 176 ? -22.820 -2.336 18.765 1.00 74.31 176 ILE A N 1
ATOM 1433 C CA . ILE A 1 176 ? -23.890 -1.356 18.524 1.00 74.31 176 ILE A CA 1
ATOM 1434 C C . ILE A 1 176 ? -23.200 0.010 18.439 1.00 74.31 176 ILE A C 1
ATOM 1436 O O . ILE A 1 176 ? -23.295 0.813 19.369 1.00 74.31 176 ILE A O 1
ATOM 1440 N N . GLY A 1 177 ? -22.384 0.195 17.398 1.00 70.12 177 GLY A N 1
ATOM 1441 C CA . GLY A 1 177 ? -21.396 1.271 17.300 1.00 70.12 177 GLY A CA 1
ATOM 1442 C C . GLY A 1 177 ? -21.935 2.650 17.690 1.00 70.12 177 GLY A C 1
ATOM 1443 O O . GLY A 1 177 ? -22.998 3.070 17.231 1.00 70.12 177 GLY A O 1
ATOM 1444 N N . LYS A 1 178 ? -21.188 3.367 18.536 1.00 84.50 178 LYS A N 1
ATOM 1445 C CA . LYS A 1 178 ? -21.529 4.726 18.999 1.00 84.50 178 LYS A CA 1
ATOM 1446 C C . LYS A 1 178 ? -20.514 5.768 18.546 1.00 84.50 178 LYS A C 1
ATOM 1448 O O . LYS A 1 178 ? -20.857 6.940 18.415 1.00 84.50 178 LYS A O 1
ATOM 1453 N N . GLU A 1 179 ? -19.281 5.346 18.288 1.00 91.06 179 GLU A N 1
ATOM 1454 C CA . GLU A 1 179 ? -18.168 6.235 17.973 1.00 91.06 179 GLU A CA 1
ATOM 1455 C C . GLU A 1 179 ? -17.682 6.041 16.537 1.00 91.06 179 GLU A C 1
ATOM 1457 O O . GLU A 1 179 ? -17.429 4.921 16.096 1.00 91.06 179 GLU A O 1
ATOM 1462 N N . LYS A 1 180 ? -17.507 7.141 15.801 1.00 91.31 180 LYS A N 1
ATOM 1463 C CA . LYS A 1 180 ? -16.874 7.096 14.478 1.00 91.31 180 LYS A CA 1
ATOM 1464 C C . LYS A 1 180 ? -15.366 6.912 14.630 1.00 91.31 180 LYS A C 1
ATOM 1466 O O . LYS A 1 180 ? -14.758 7.479 15.534 1.00 91.31 180 LYS A O 1
ATOM 1471 N N . LEU A 1 181 ? -14.782 6.136 13.725 1.00 92.31 181 LEU A N 1
ATOM 1472 C CA . LEU A 1 181 ? -13.334 6.001 13.601 1.00 92.31 181 LEU A CA 1
ATOM 1473 C C . LEU A 1 181 ? -12.743 7.275 12.977 1.00 92.31 181 LEU A C 1
ATOM 1475 O O . LEU A 1 181 ? -13.380 7.922 12.137 1.00 92.31 181 LEU A O 1
ATOM 1479 N N . THR A 1 182 ? -11.534 7.629 13.405 1.00 91.12 182 THR A N 1
ATOM 1480 C CA . THR A 1 182 ? -10.727 8.752 12.899 1.00 91.12 182 THR A CA 1
ATOM 1481 C C . THR A 1 182 ? -9.573 8.257 12.019 1.00 91.12 182 THR A C 1
ATOM 1483 O O . THR A 1 182 ? -9.316 7.056 11.951 1.00 91.12 182 THR A O 1
ATOM 1486 N N . SER A 1 183 ? -8.828 9.164 11.365 1.00 88.50 183 SER A N 1
ATOM 1487 C CA . SER A 1 183 ? -7.602 8.762 10.648 1.00 88.50 183 SER A CA 1
ATOM 1488 C C . SER A 1 183 ? -6.541 8.158 11.573 1.00 88.50 183 SER A C 1
ATOM 1490 O O . SER A 1 183 ? -5.743 7.346 11.111 1.00 88.50 183 SER A O 1
ATOM 1492 N N . GLU A 1 184 ? -6.498 8.563 12.844 1.00 91.19 184 GLU A N 1
ATOM 1493 C CA . GLU A 1 184 ? -5.557 7.989 13.807 1.00 91.19 184 GLU A CA 1
ATOM 1494 C C . GLU A 1 184 ? -5.948 6.550 14.136 1.00 91.19 184 GLU A C 1
ATOM 1496 O O . GLU A 1 184 ? -5.114 5.651 14.075 1.00 91.19 184 GLU A O 1
ATOM 1501 N N . ASP A 1 185 ? -7.245 6.308 14.352 1.00 94.12 185 ASP A N 1
ATOM 1502 C CA . ASP A 1 185 ? -7.739 4.955 14.590 1.00 94.12 185 ASP A CA 1
ATOM 1503 C C . ASP A 1 185 ? -7.438 4.028 13.409 1.00 94.12 185 ASP A C 1
ATOM 1505 O O . ASP A 1 185 ? -7.033 2.894 13.637 1.00 94.12 185 ASP A O 1
ATOM 1509 N N . LEU A 1 186 ? -7.576 4.502 12.161 1.00 95.44 186 LEU A N 1
ATOM 1510 C CA . LEU A 1 186 ? -7.212 3.718 10.976 1.00 95.44 186 LEU A CA 1
ATOM 1511 C C . LEU A 1 186 ? -5.748 3.262 11.026 1.00 95.44 186 LEU A C 1
ATOM 1513 O O . LEU A 1 186 ? -5.473 2.077 10.847 1.00 95.44 186 LEU A O 1
ATOM 1517 N N . LYS A 1 187 ? -4.810 4.171 11.317 1.00 94.94 187 LYS A N 1
ATOM 1518 C CA . LYS A 1 187 ? -3.394 3.798 11.461 1.00 94.94 187 LYS A CA 1
ATOM 1519 C C . LYS A 1 187 ? -3.215 2.778 12.578 1.00 94.94 187 LYS A C 1
ATOM 1521 O O . LYS A 1 187 ? -2.548 1.772 12.373 1.00 94.94 187 LYS A O 1
ATOM 1526 N N . GLU A 1 188 ? -3.847 2.978 13.730 1.00 94.94 188 GLU A N 1
ATOM 1527 C CA . GLU A 1 188 ? -3.751 2.031 14.844 1.00 94.94 188 GLU A CA 1
ATOM 1528 C C . GLU A 1 188 ? -4.285 0.627 14.504 1.00 94.94 188 GLU A C 1
ATOM 1530 O O . GLU A 1 188 ? -3.715 -0.361 14.977 1.00 94.94 188 GLU A O 1
ATOM 1535 N N . LEU A 1 189 ? -5.316 0.500 13.657 1.00 96.94 189 LEU A N 1
ATOM 1536 C CA . LEU A 1 189 ? -5.832 -0.805 13.210 1.00 96.94 189 LEU A CA 1
ATOM 1537 C C . LEU A 1 189 ? -4.770 -1.640 12.482 1.00 96.94 189 LEU A C 1
ATOM 1539 O O . LEU A 1 189 ? -4.803 -2.866 12.569 1.00 96.94 189 LEU A O 1
ATOM 1543 N N . LEU A 1 190 ? -3.788 -1.015 11.830 1.00 96.94 190 LEU A N 1
ATOM 1544 C CA . LEU A 1 190 ? -2.687 -1.723 11.169 1.00 96.94 190 LEU A CA 1
ATOM 1545 C C . LEU A 1 190 ? -1.646 -2.293 12.153 1.00 96.94 190 LEU A C 1
ATOM 1547 O O . LEU A 1 190 ? -0.916 -3.211 11.798 1.00 96.94 190 LEU A O 1
ATOM 1551 N N . PHE A 1 191 ? -1.561 -1.783 13.388 1.00 95.56 191 PHE A N 1
ATOM 1552 C CA . PHE A 1 191 ? -0.461 -2.103 14.320 1.00 95.56 191 PHE A CA 1
ATOM 1553 C C . PHE A 1 191 ? -0.913 -2.612 15.692 1.00 95.56 191 PHE A C 1
ATOM 1555 O O . PHE A 1 191 ? -0.082 -3.060 16.491 1.00 95.56 191 PHE A O 1
ATOM 1562 N N . THR A 1 192 ? -2.207 -2.526 16.008 1.00 94.56 192 THR A N 1
ATOM 1563 C CA . THR A 1 192 ? -2.730 -2.971 17.303 1.00 94.56 192 THR A CA 1
ATOM 1564 C C . THR A 1 192 ? -2.569 -4.480 17.486 1.00 94.56 192 THR A C 1
ATOM 1566 O O . THR A 1 192 ? -2.830 -5.266 16.572 1.00 94.56 192 THR A O 1
ATOM 1569 N N . GLN A 1 193 ? -2.177 -4.878 18.695 1.00 92.81 193 GLN A N 1
ATOM 1570 C CA . GLN A 1 193 ? -2.100 -6.282 19.106 1.00 92.81 193 GLN A CA 1
ATOM 1571 C C . GLN A 1 193 ? -3.474 -6.857 19.459 1.00 92.81 193 GLN A C 1
ATOM 1573 O O . GLN A 1 193 ? -3.667 -8.059 19.361 1.00 92.81 193 GLN A O 1
ATOM 1578 N N . ASN A 1 194 ? -4.424 -6.003 19.856 1.00 93.75 194 ASN A N 1
ATOM 1579 C CA . ASN A 1 194 ? -5.786 -6.403 20.189 1.00 93.75 194 ASN A CA 1
ATOM 1580 C C . ASN A 1 194 ? -6.755 -5.615 19.308 1.00 93.75 194 ASN A C 1
ATOM 1582 O O . ASN A 1 194 ? -7.036 -4.433 19.548 1.00 93.75 194 ASN A O 1
ATOM 1586 N N . LEU A 1 195 ? -7.196 -6.258 18.230 1.00 94.56 195 LEU A N 1
ATOM 1587 C CA . LEU A 1 195 ? -8.070 -5.627 17.255 1.00 94.56 195 LEU A CA 1
ATOM 1588 C C . LEU A 1 195 ? -9.504 -5.550 17.777 1.00 94.56 195 LEU A C 1
ATOM 1590 O O . LEU A 1 195 ? -10.154 -4.515 17.621 1.00 94.56 195 LEU A O 1
ATOM 1594 N N . PHE A 1 196 ? -9.957 -6.604 18.460 1.00 93.88 196 PHE A N 1
ATOM 1595 C CA . PHE A 1 196 ? -11.281 -6.663 19.067 1.00 93.88 196 PHE A CA 1
ATOM 1596 C C . PHE A 1 196 ? -11.538 -5.458 19.978 1.00 93.88 196 PHE A C 1
ATOM 1598 O O . PHE A 1 196 ? -12.527 -4.748 19.812 1.00 93.88 196 PHE A O 1
ATOM 1605 N N . GLN A 1 197 ? -10.607 -5.171 20.890 1.00 93.19 197 GLN A N 1
ATOM 1606 C CA . GLN A 1 197 ? -10.705 -4.038 21.807 1.00 93.19 197 GLN A CA 1
ATOM 1607 C C . GLN A 1 197 ? -10.685 -2.696 21.066 1.00 93.19 197 GLN A C 1
ATOM 1609 O O . GLN A 1 197 ? -11.424 -1.783 21.430 1.00 93.19 197 GLN A O 1
ATOM 1614 N N . LYS A 1 198 ? -9.862 -2.555 20.017 1.00 93.88 198 LYS A N 1
ATOM 1615 C CA . LYS A 1 198 ? -9.770 -1.296 19.259 1.00 93.88 198 LYS A CA 1
ATOM 1616 C C . LYS A 1 198 ? -11.045 -1.002 18.458 1.00 93.88 198 LYS A C 1
ATOM 1618 O O . LYS A 1 198 ? -11.379 0.164 18.247 1.00 93.88 198 LYS A O 1
ATOM 1623 N N . LEU A 1 199 ? -11.753 -2.050 18.040 1.00 95.00 199 LEU A N 1
ATOM 1624 C CA . LEU A 1 199 ? -13.031 -1.970 17.334 1.00 95.00 199 LEU A CA 1
ATOM 1625 C C . LEU A 1 199 ? -14.245 -1.930 18.275 1.00 95.00 199 LEU A C 1
ATOM 1627 O O . LEU A 1 199 ? -15.359 -1.654 17.831 1.00 95.00 199 LEU A O 1
ATOM 1631 N N . GLU A 1 200 ? -14.069 -2.166 19.572 1.00 93.06 200 GLU A N 1
ATOM 1632 C CA . GLU A 1 200 ? -15.172 -2.132 20.525 1.00 93.06 200 GLU A CA 1
ATOM 1633 C C . GLU A 1 200 ? -15.843 -0.744 20.545 1.00 93.06 200 GLU A C 1
ATOM 1635 O O . GLU A 1 200 ? -15.190 0.297 20.583 1.00 93.06 200 GLU A O 1
ATOM 1640 N N . ASN A 1 201 ? -17.179 -0.721 20.502 1.00 91.62 201 ASN A N 1
ATOM 1641 C CA . ASN A 1 201 ? -18.020 0.489 20.459 1.00 91.62 201 ASN A CA 1
ATOM 1642 C C . ASN A 1 201 ? -17.848 1.398 19.221 1.00 91.62 201 ASN A C 1
ATOM 1644 O O . ASN A 1 201 ? -18.485 2.461 19.156 1.00 91.62 201 ASN A O 1
ATOM 1648 N N . LYS A 1 202 ? -17.058 0.993 18.218 1.00 94.12 202 LYS A N 1
ATOM 1649 C CA . LYS A 1 202 ? -16.862 1.745 16.969 1.00 94.12 202 LYS A CA 1
ATOM 1650 C C . LYS A 1 202 ? -17.967 1.478 15.944 1.00 94.12 202 LYS A C 1
ATOM 1652 O O . LYS A 1 202 ? -18.610 0.438 15.953 1.00 94.12 202 LYS A O 1
ATOM 1657 N N . ILE A 1 203 ? -18.206 2.440 15.058 1.00 93.69 203 ILE A N 1
ATOM 1658 C CA . ILE A 1 203 ? -19.166 2.328 13.952 1.00 93.69 203 ILE A CA 1
ATOM 1659 C C . ILE A 1 203 ? -18.440 1.796 12.712 1.00 93.69 203 ILE A C 1
ATOM 1661 O O . ILE A 1 203 ? -17.588 2.485 12.150 1.00 93.69 203 ILE A O 1
ATOM 1665 N N . PHE A 1 204 ? -18.815 0.597 12.275 1.00 95.25 204 PHE A N 1
ATOM 1666 C CA . PHE A 1 204 ? -18.372 -0.032 11.031 1.00 95.25 204 PHE A CA 1
ATOM 1667 C C . PHE A 1 204 ? -19.399 -1.074 10.573 1.00 95.25 204 PHE A C 1
ATOM 1669 O O . PHE A 1 204 ? -20.200 -1.557 11.375 1.00 95.25 204 PHE A O 1
ATOM 1676 N N . ASP A 1 205 ? -19.342 -1.439 9.296 1.00 95.19 205 ASP A N 1
ATOM 1677 C CA . ASP A 1 205 ? -20.163 -2.502 8.718 1.00 95.19 205 ASP A CA 1
ATOM 1678 C C . ASP A 1 205 ? -19.289 -3.744 8.500 1.00 95.19 205 A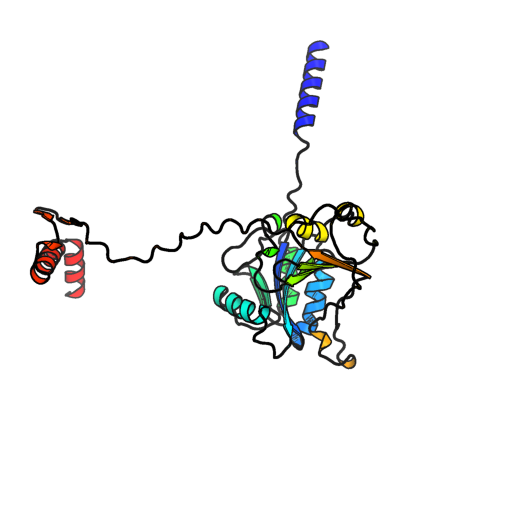SP A C 1
ATOM 1680 O O . ASP A 1 205 ? -18.273 -3.666 7.812 1.00 95.19 205 ASP A O 1
ATOM 1684 N N . ILE A 1 206 ? -19.664 -4.894 9.069 1.00 96.25 206 ILE A N 1
ATOM 1685 C CA . ILE A 1 206 ? -18.994 -6.168 8.757 1.00 96.25 206 ILE A CA 1
ATOM 1686 C C . ILE A 1 206 ? -19.399 -6.582 7.345 1.00 96.25 206 ILE A C 1
ATOM 1688 O O . ILE A 1 206 ? -20.590 -6.660 7.033 1.00 96.25 206 ILE A O 1
ATOM 1692 N N . VAL A 1 207 ? -18.411 -6.846 6.496 1.00 96.81 207 VAL A N 1
ATOM 1693 C CA . VAL A 1 207 ? -18.609 -7.210 5.090 1.00 96.81 207 VAL A CA 1
ATOM 1694 C C . VAL A 1 207 ? -17.811 -8.473 4.760 1.00 96.81 207 VAL A C 1
ATOM 1696 O O . VAL A 1 207 ? -16.838 -8.772 5.450 1.00 96.81 207 VAL A O 1
ATOM 1699 N N . PRO A 1 208 ? -18.192 -9.239 3.724 1.00 96.25 208 PRO A N 1
ATOM 1700 C CA . PRO A 1 208 ? -17.356 -10.337 3.253 1.00 96.25 208 PRO A CA 1
ATOM 1701 C C . PRO A 1 208 ? -15.971 -9.823 2.826 1.00 96.25 208 PRO A C 1
ATOM 1703 O O . PRO A 1 208 ? -15.913 -8.777 2.166 1.00 96.25 208 PRO A O 1
ATOM 1706 N N . PRO A 1 209 ? -14.881 -10.540 3.155 1.00 93.69 209 PRO A N 1
ATOM 1707 C CA . PRO A 1 209 ? -13.545 -10.160 2.719 1.00 93.69 209 PRO A CA 1
ATOM 1708 C C . PRO A 1 209 ? -13.418 -10.215 1.199 1.00 93.69 209 PRO A C 1
ATOM 1710 O O . PRO A 1 209 ? -14.006 -11.076 0.532 1.00 93.69 209 PRO A O 1
ATOM 1713 N N . GLN A 1 210 ? -12.649 -9.283 0.648 1.00 93.00 210 GLN A N 1
ATOM 1714 C CA . GLN A 1 210 ? -12.343 -9.215 -0.770 1.00 93.00 210 GLN A CA 1
ATOM 1715 C C . GLN A 1 210 ? -10.982 -9.855 -1.048 1.00 93.00 210 GLN A C 1
ATOM 1717 O O . GLN A 1 210 ? -10.091 -9.917 -0.206 1.00 93.00 210 GLN A O 1
ATOM 1722 N N . LYS A 1 211 ? -10.814 -10.361 -2.270 1.00 95.69 211 LYS A N 1
ATOM 1723 C CA . LYS A 1 211 ? -9.487 -10.721 -2.768 1.00 95.69 211 LYS A CA 1
ATOM 1724 C C . LYS A 1 211 ? -8.807 -9.441 -3.217 1.00 95.69 211 LYS A C 1
ATOM 1726 O O . LYS A 1 211 ? -9.314 -8.759 -4.112 1.00 95.69 211 LYS A O 1
ATOM 1731 N N . VAL A 1 212 ? -7.668 -9.118 -2.621 1.00 97.62 212 VAL A N 1
ATOM 1732 C CA . VAL A 1 212 ? -6.891 -7.955 -3.036 1.00 97.62 212 VAL A CA 1
ATOM 1733 C C . VAL A 1 212 ? -6.029 -8.366 -4.219 1.00 97.62 212 VAL A C 1
ATOM 1735 O O . VAL A 1 212 ? -5.006 -9.024 -4.057 1.00 97.62 212 VAL A O 1
ATOM 1738 N N . GLU A 1 213 ? -6.509 -8.039 -5.421 1.00 97.94 213 GLU A N 1
ATOM 1739 C CA . GLU A 1 213 ? -5.876 -8.411 -6.689 1.00 97.94 213 GLU A CA 1
ATOM 1740 C C . GLU A 1 213 ? -4.434 -7.891 -6.770 1.00 97.94 213 GLU A C 1
ATOM 1742 O O . GLU A 1 213 ? -4.190 -6.689 -6.662 1.00 97.94 213 GLU A O 1
ATOM 1747 N N . PHE A 1 214 ? -3.493 -8.797 -7.031 1.00 98.31 214 PHE A N 1
ATOM 1748 C CA . PHE A 1 214 ? -2.140 -8.463 -7.459 1.00 98.31 214 PHE A CA 1
ATOM 1749 C C . PHE A 1 214 ? -2.059 -8.396 -8.973 1.00 98.31 214 PHE A C 1
ATOM 1751 O O . PHE A 1 214 ? -2.960 -8.829 -9.701 1.00 98.31 214 PHE A O 1
ATOM 1758 N N . SER A 1 215 ? -0.918 -7.934 -9.469 1.00 98.06 215 SER A N 1
ATOM 1759 C CA . SER A 1 215 ? -0.667 -7.843 -10.898 1.00 98.06 215 SER A CA 1
ATOM 1760 C C . SER A 1 215 ? -0.744 -9.178 -11.621 1.00 98.06 215 SER A C 1
ATOM 1762 O O . SER A 1 215 ? -1.109 -9.215 -12.799 1.00 98.06 215 SER A O 1
ATOM 1764 N N . GLY A 1 216 ? -0.464 -10.263 -10.895 1.00 97.31 216 GLY A N 1
ATOM 1765 C CA . GLY A 1 216 ? -0.596 -11.642 -11.347 1.00 97.31 216 GLY A CA 1
ATOM 1766 C C . GLY A 1 216 ? -2.020 -12.058 -11.723 1.00 97.31 216 GLY A C 1
ATOM 1767 O O . GLY A 1 216 ? -2.167 -12.957 -12.543 1.00 97.31 216 GLY A O 1
ATOM 1768 N N . SER A 1 217 ? -3.061 -11.394 -11.201 1.00 97.88 217 SER A N 1
ATOM 1769 C CA . SER A 1 217 ? -4.474 -11.763 -11.436 1.00 97.88 217 SER A CA 1
ATOM 1770 C C . SER A 1 217 ? -4.906 -11.720 -12.904 1.00 97.88 217 SER A C 1
ATOM 1772 O O . SER A 1 217 ? -5.847 -12.406 -13.291 1.00 97.88 217 SER A O 1
ATOM 1774 N N . ALA A 1 218 ? -4.221 -10.932 -13.733 1.00 97.62 218 ALA A N 1
ATOM 1775 C CA . ALA A 1 218 ? -4.507 -10.819 -15.161 1.00 97.62 218 ALA A CA 1
ATOM 1776 C C . ALA A 1 218 ? -3.930 -11.973 -16.004 1.00 97.62 218 ALA A C 1
ATOM 1778 O O . ALA A 1 218 ? -4.160 -12.019 -17.214 1.00 97.62 218 ALA A O 1
ATOM 1779 N N . PHE A 1 219 ? -3.151 -12.872 -15.400 1.00 97.56 219 PHE A N 1
ATOM 1780 C CA . PHE A 1 219 ? -2.478 -13.971 -16.085 1.00 97.56 219 PHE A CA 1
ATOM 1781 C C . PHE A 1 219 ? -3.147 -15.315 -15.759 1.00 97.56 219 PHE A C 1
ATOM 1783 O O . PHE A 1 219 ? -3.731 -15.472 -14.687 1.00 97.56 219 PHE A O 1
ATOM 1790 N N . PRO A 1 220 ? -3.077 -16.303 -16.669 1.00 96.75 220 PRO A N 1
ATOM 1791 C CA . PRO A 1 220 ? -3.595 -17.639 -16.395 1.00 96.75 220 PRO A CA 1
ATOM 1792 C C . PRO A 1 220 ? -2.803 -18.312 -15.269 1.00 96.75 220 PRO A C 1
ATOM 1794 O O . PRO A 1 220 ? -1.596 -18.111 -15.164 1.00 96.75 220 PRO A O 1
ATOM 1797 N N . GLU A 1 221 ? -3.442 -19.198 -14.501 1.00 93.94 221 GLU A N 1
ATOM 1798 C CA . GLU A 1 221 ? -2.804 -19.923 -13.384 1.00 93.94 221 GLU A CA 1
ATOM 1799 C C . GLU A 1 221 ? -1.507 -20.647 -13.788 1.00 93.94 221 GLU A C 1
ATOM 1801 O O . GLU A 1 221 ? -0.558 -20.732 -13.010 1.00 93.94 221 GLU A O 1
ATOM 1806 N N . SER A 1 222 ? -1.412 -21.098 -15.044 1.00 96.12 222 SER A N 1
ATOM 1807 C CA . SER A 1 222 ? -0.216 -21.735 -15.603 1.00 96.12 222 SER A CA 1
ATOM 1808 C C . SER A 1 222 ? 1.029 -20.838 -15.632 1.00 96.12 222 SER A C 1
ATOM 1810 O O . SER A 1 222 ? 2.123 -21.347 -15.863 1.00 96.12 222 SER A O 1
ATOM 1812 N N . SER A 1 223 ? 0.896 -19.518 -15.447 1.00 95.06 223 SER A N 1
ATOM 1813 C CA . SER A 1 223 ? 2.040 -18.600 -15.375 1.00 95.06 223 SER A CA 1
ATOM 1814 C C . SER A 1 223 ? 2.794 -18.686 -14.045 1.00 95.06 223 SER A C 1
ATOM 1816 O O . SER A 1 223 ? 3.916 -18.189 -13.963 1.00 95.06 223 SER A O 1
ATOM 1818 N N . GLY A 1 224 ? 2.190 -19.283 -13.009 1.00 96.25 224 GLY A N 1
ATOM 1819 C CA . GLY A 1 224 ? 2.780 -19.395 -11.673 1.00 96.25 224 GLY A CA 1
ATOM 1820 C C . GLY A 1 224 ? 2.847 -18.078 -10.892 1.00 96.25 224 GLY A C 1
ATOM 1821 O O . GLY A 1 224 ? 3.565 -18.004 -9.898 1.00 96.25 224 GLY A O 1
ATOM 1822 N N . PHE A 1 225 ? 2.136 -17.032 -11.327 1.00 97.88 225 PHE A N 1
ATOM 1823 C CA . PHE A 1 225 ? 2.048 -15.785 -10.563 1.00 97.88 225 PHE A CA 1
ATOM 1824 C C . PHE A 1 225 ? 1.054 -15.914 -9.410 1.00 97.88 225 PHE A C 1
ATOM 1826 O O . PHE A 1 225 ? 0.021 -16.564 -9.550 1.00 97.88 225 PHE A O 1
ATOM 1833 N N . VAL A 1 226 ? 1.343 -15.241 -8.294 1.00 97.75 226 VAL A N 1
ATOM 1834 C CA . VAL A 1 226 ? 0.393 -15.101 -7.185 1.00 97.75 226 VAL A CA 1
ATOM 1835 C C . VAL A 1 226 ? -0.669 -14.071 -7.595 1.00 97.75 226 VAL A C 1
ATOM 1837 O O . VAL A 1 226 ? -0.316 -12.924 -7.883 1.00 97.75 226 VAL A O 1
ATOM 1840 N N . PRO A 1 227 ? -1.956 -14.448 -7.682 1.00 97.62 227 PRO A N 1
ATOM 1841 C CA . PRO A 1 227 ? -2.970 -13.576 -8.266 1.00 97.62 227 PRO A CA 1
ATOM 1842 C C . PRO A 1 227 ? -3.555 -12.561 -7.276 1.00 97.62 227 PRO A C 1
ATOM 1844 O O . PRO A 1 227 ? -4.056 -11.527 -7.709 1.00 97.62 227 PRO A O 1
ATOM 1847 N N . TYR A 1 228 ? -3.530 -12.831 -5.972 1.00 98.06 228 TYR A N 1
ATOM 1848 C CA . TYR A 1 228 ? -4.142 -11.970 -4.959 1.00 98.06 228 TYR A CA 1
ATOM 1849 C C . TYR A 1 228 ? -3.634 -12.299 -3.554 1.00 98.06 228 TYR A C 1
ATOM 1851 O O . TYR A 1 228 ? -3.228 -13.434 -3.305 1.00 98.06 228 TYR A O 1
ATOM 1859 N N . ALA A 1 229 ? -3.780 -11.339 -2.641 1.00 97.50 229 ALA A N 1
ATOM 1860 C CA . ALA A 1 229 ? -3.848 -11.592 -1.204 1.00 97.50 229 ALA A CA 1
ATOM 1861 C C . ALA A 1 229 ? -5.303 -11.860 -0.789 1.00 97.50 229 ALA A C 1
ATOM 1863 O O . ALA A 1 229 ? -6.244 -11.314 -1.381 1.00 97.50 229 ALA A O 1
ATOM 1864 N N . GLN A 1 230 ? -5.503 -12.697 0.226 1.00 96.19 230 GLN A N 1
ATOM 1865 C CA . GLN A 1 230 ? -6.826 -12.991 0.772 1.00 96.19 230 GLN A CA 1
ATOM 1866 C C . GLN A 1 230 ? -6.821 -12.852 2.292 1.00 96.19 230 GLN A C 1
ATOM 1868 O O . GLN A 1 230 ? -5.876 -13.269 2.960 1.00 96.19 230 GLN A O 1
ATOM 1873 N N . PHE A 1 231 ? -7.921 -12.310 2.808 1.00 97.38 231 PHE A N 1
ATOM 1874 C CA . PHE A 1 231 ? -8.140 -12.103 4.229 1.00 97.38 231 PHE A CA 1
ATOM 1875 C C . PHE A 1 231 ? -9.367 -12.872 4.728 1.00 97.38 231 PHE A C 1
ATOM 1877 O O . PHE A 1 231 ? -10.284 -13.167 3.957 1.00 97.38 231 PHE A O 1
ATOM 1884 N N . GLU A 1 232 ? -9.377 -13.222 6.010 1.00 97.50 232 GLU A N 1
ATOM 1885 C CA . GLU A 1 232 ? -10.491 -13.922 6.663 1.00 97.50 232 GLU A CA 1
ATOM 1886 C C . GLU A 1 232 ? -11.632 -12.970 7.031 1.00 97.50 232 GLU A C 1
ATOM 1888 O O . GLU A 1 232 ? -12.803 -13.344 6.947 1.00 97.50 232 GLU A O 1
ATOM 1893 N N . HIS A 1 233 ? -11.294 -11.728 7.385 1.00 98.12 233 HIS A N 1
ATOM 1894 C CA . HIS A 1 233 ? -12.236 -10.745 7.909 1.00 98.12 233 HIS A CA 1
ATOM 1895 C C . HIS A 1 233 ? -12.132 -9.421 7.172 1.00 98.12 233 HIS A C 1
ATOM 1897 O O . HIS A 1 233 ? -11.045 -9.004 6.769 1.00 98.12 233 HIS A O 1
ATOM 1903 N N . ALA A 1 234 ? -13.266 -8.730 7.050 1.00 98.00 234 ALA A N 1
ATOM 1904 C CA . ALA A 1 234 ? -13.306 -7.377 6.531 1.00 98.00 234 ALA A CA 1
ATOM 1905 C C . ALA A 1 234 ? -14.396 -6.521 7.178 1.00 98.00 234 ALA A C 1
ATOM 1907 O O . ALA A 1 234 ? -15.502 -6.977 7.485 1.00 98.00 234 ALA A O 1
ATOM 1908 N N . ILE A 1 235 ? -14.087 -5.237 7.343 1.00 97.62 235 ILE A N 1
ATOM 1909 C CA . ILE A 1 235 ? -15.052 -4.222 7.760 1.00 97.62 235 ILE A CA 1
ATOM 1910 C C . ILE A 1 235 ? -14.956 -2.998 6.862 1.00 97.62 235 ILE A C 1
ATOM 1912 O O . ILE A 1 235 ? -13.877 -2.579 6.440 1.00 97.62 235 ILE A O 1
ATOM 1916 N N . LYS A 1 236 ? -16.103 -2.384 6.608 1.00 97.31 236 LYS A N 1
ATOM 1917 C CA . LYS A 1 236 ? -16.205 -1.094 5.945 1.00 97.31 236 LYS A CA 1
ATOM 1918 C C . LYS A 1 236 ? -16.350 -0.000 6.998 1.00 97.31 236 LYS A C 1
ATOM 1920 O O . LYS A 1 236 ? -17.227 -0.049 7.859 1.00 97.31 236 LYS A O 1
ATOM 1925 N N . ILE A 1 237 ? -15.474 0.992 6.922 1.00 96.38 237 ILE A N 1
ATOM 1926 C CA . ILE A 1 237 ? -15.336 2.068 7.898 1.00 96.38 237 ILE A CA 1
ATOM 1927 C C . ILE A 1 237 ? -15.665 3.389 7.215 1.00 96.38 237 ILE A C 1
ATOM 1929 O O . ILE A 1 237 ? -15.015 3.770 6.244 1.00 96.38 237 ILE A O 1
ATOM 1933 N N . LYS A 1 238 ? -16.632 4.123 7.770 1.00 93.62 238 LYS A N 1
ATOM 1934 C CA . LYS A 1 238 ? -16.891 5.520 7.407 1.00 93.62 238 LYS A CA 1
ATOM 1935 C C . LYS A 1 238 ? -16.209 6.427 8.416 1.00 93.62 238 LYS A C 1
ATOM 1937 O O . LYS A 1 238 ? -16.614 6.487 9.579 1.00 93.62 238 LYS A O 1
ATOM 1942 N N . VAL A 1 239 ? -15.180 7.130 7.971 1.00 88.88 239 VAL A N 1
ATOM 1943 C CA . VAL A 1 239 ? -14.393 8.014 8.830 1.00 88.88 239 VAL A CA 1
ATOM 1944 C C . VAL A 1 239 ? -15.163 9.315 9.019 1.00 88.88 239 VAL A C 1
ATOM 1946 O O . VAL A 1 239 ? -15.734 9.857 8.068 1.00 88.88 239 VAL A O 1
ATOM 1949 N N . SER A 1 240 ? -15.215 9.839 10.246 1.00 74.12 240 SER A N 1
ATOM 1950 C CA . SER A 1 240 ? -15.667 11.220 10.408 1.00 74.12 240 SER A CA 1
ATOM 1951 C C . SER A 1 240 ? -14.643 12.121 9.742 1.00 74.12 240 SER A C 1
ATOM 1953 O O . SER A 1 240 ? -13.461 12.032 10.076 1.00 74.12 240 SER A O 1
ATOM 1955 N N . GLN A 1 241 ? -15.090 13.005 8.853 1.00 61.75 241 GLN A N 1
ATOM 1956 C CA . GLN A 1 241 ? -14.266 14.126 8.434 1.00 61.75 241 GLN A CA 1
ATOM 1957 C C . GLN A 1 241 ? -13.745 14.797 9.709 1.00 61.75 241 GLN A C 1
ATOM 1959 O O . GLN A 1 241 ? -14.535 15.313 10.503 1.00 61.75 241 GLN A O 1
ATOM 1964 N N . ALA A 1 242 ? -12.424 14.806 9.913 1.00 51.41 242 ALA A N 1
ATOM 1965 C CA . ALA A 1 242 ? -11.863 15.993 10.531 1.00 51.41 242 ALA A CA 1
ATOM 1966 C C . ALA A 1 242 ? -12.405 17.145 9.676 1.00 51.41 242 ALA A C 1
ATOM 1968 O O . ALA A 1 242 ? -12.397 16.990 8.445 1.00 51.41 242 ALA A O 1
ATOM 1969 N N . PRO A 1 243 ? -12.944 18.239 10.261 1.00 41.03 243 PRO A N 1
ATOM 1970 C CA . PRO A 1 243 ? -13.217 19.418 9.451 1.00 41.03 243 PRO A CA 1
ATOM 1971 C C . PRO A 1 243 ? -11.976 19.589 8.585 1.00 41.03 243 PRO A C 1
ATOM 1973 O O . PRO A 1 243 ? -10.884 19.454 9.160 1.00 41.03 243 PRO A O 1
ATOM 1976 N N . PRO A 1 244 ? -12.124 19.718 7.245 1.00 40.06 244 PRO A N 1
ATOM 1977 C CA . PRO A 1 244 ? -10.969 19.831 6.363 1.00 40.06 244 PRO A CA 1
ATOM 1978 C C . PRO A 1 244 ? -10.003 20.738 7.100 1.00 40.06 244 PRO A C 1
ATOM 1980 O O . PRO A 1 244 ? -10.514 21.762 7.592 1.00 40.06 244 PRO A O 1
ATOM 1983 N N . PRO A 1 245 ? -8.720 20.330 7.315 1.00 35.94 245 PRO A N 1
ATOM 1984 C CA . PRO A 1 245 ? -7.757 21.209 7.978 1.00 35.94 245 PRO A CA 1
ATOM 1985 C C . PRO A 1 245 ? -8.045 22.520 7.334 1.00 35.94 245 PRO A C 1
ATOM 1987 O O . PRO A 1 245 ? -8.069 22.488 6.100 1.00 35.94 245 PRO A O 1
ATOM 1990 N N . VAL A 1 246 ? -8.498 23.519 8.118 1.00 33.25 246 VAL A N 1
ATOM 1991 C CA . VAL A 1 246 ? -9.007 24.762 7.553 1.00 33.25 246 VAL A CA 1
ATOM 1992 C C . VAL A 1 246 ? -7.956 25.044 6.518 1.00 33.25 246 VAL A C 1
ATOM 1994 O O . VAL A 1 246 ? -6.805 25.298 6.872 1.00 33.25 246 VAL A O 1
ATOM 1997 N N . GLN A 1 247 ? -8.314 24.839 5.236 1.00 33.41 247 GLN A N 1
ATOM 1998 C CA . GLN A 1 247 ? -7.641 25.524 4.181 1.00 33.41 247 GLN A CA 1
ATOM 1999 C C . GLN A 1 247 ? -7.852 26.878 4.778 1.00 33.41 247 GLN A C 1
ATOM 2001 O O . GLN A 1 247 ? -9.010 27.276 4.997 1.00 33.41 247 GLN A O 1
ATOM 2006 N N . GLU A 1 248 ? -6.767 27.474 5.269 1.00 37.00 248 GLU A N 1
ATOM 2007 C CA . GLU A 1 248 ? -6.711 28.899 5.316 1.00 37.00 248 GLU A CA 1
ATOM 2008 C C . GLU A 1 248 ? -7.246 29.211 3.944 1.00 37.00 248 GLU A C 1
ATOM 2010 O O . GLU A 1 248 ? -6.630 28.863 2.934 1.00 37.00 248 GLU A O 1
ATOM 2015 N N . LYS A 1 249 ? -8.547 29.537 3.918 1.00 30.28 249 LYS A N 1
ATOM 2016 C CA . LYS A 1 249 ? -9.226 29.866 2.703 1.00 30.28 249 LYS A CA 1
ATOM 2017 C C . LYS A 1 249 ? -8.335 31.027 2.379 1.00 30.28 249 LYS A C 1
ATOM 2019 O O . LYS A 1 249 ? -8.367 32.023 3.113 1.00 30.28 249 LYS A O 1
ATOM 2024 N N . GLU A 1 250 ? -7.472 30.863 1.380 1.00 41.91 250 GLU A N 1
ATOM 2025 C CA . GLU A 1 250 ? -7.133 31.984 0.552 1.00 41.91 250 GLU A CA 1
ATOM 2026 C C . GLU A 1 250 ? -8.506 32.555 0.296 1.00 41.91 250 GLU A C 1
ATOM 2028 O O . GLU A 1 250 ? -9.367 31.927 -0.336 1.00 41.91 250 GLU A O 1
ATOM 2033 N N . LYS A 1 251 ? -8.785 33.619 1.062 1.00 33.03 251 LYS A N 1
ATOM 2034 C CA . LYS A 1 251 ? -10.056 34.309 1.043 1.00 33.03 251 LYS A CA 1
ATOM 2035 C C . LYS A 1 251 ? -10.337 34.427 -0.437 1.00 33.03 251 LYS A C 1
ATOM 2037 O O . LYS A 1 251 ? -9.381 34.776 -1.136 1.00 33.03 251 LYS A O 1
ATOM 2042 N N . PRO A 1 252 ? -11.549 34.095 -0.919 1.00 33.81 252 PRO A N 1
ATOM 2043 C CA . PRO A 1 252 ? -11.854 34.288 -2.325 1.00 33.81 252 PRO A CA 1
ATOM 2044 C C . PRO A 1 252 ? -11.325 35.670 -2.665 1.00 33.81 252 PRO A C 1
ATOM 2046 O O . PRO A 1 252 ? -11.748 36.643 -2.030 1.00 33.81 252 PRO A O 1
ATOM 2049 N N . LYS A 1 253 ? -10.265 35.699 -3.490 1.00 38.03 253 LYS A N 1
ATOM 2050 C CA . LYS A 1 253 ? -9.566 36.925 -3.839 1.00 38.03 253 LYS A CA 1
ATOM 2051 C C . LYS A 1 253 ? -10.697 37.826 -4.299 1.00 38.03 253 LYS A C 1
ATOM 2053 O O . LYS A 1 253 ? -11.390 37.420 -5.236 1.00 38.03 253 LYS A O 1
ATOM 2058 N N . PRO A 1 254 ? -10.997 38.921 -3.578 1.00 33.78 254 PRO A N 1
ATOM 2059 C CA . PRO A 1 254 ? -12.130 39.741 -3.939 1.00 33.78 254 PRO A CA 1
ATOM 2060 C C . PRO A 1 254 ? -11.942 40.097 -5.402 1.00 33.78 254 PRO A C 1
ATOM 2062 O O . PRO A 1 254 ? -10.847 40.518 -5.779 1.00 33.78 254 PRO A O 1
ATOM 2065 N N . GLU A 1 255 ? -12.966 39.843 -6.217 1.00 40.75 255 GLU A N 1
ATOM 2066 C CA . GLU A 1 255 ? -13.026 40.362 -7.574 1.00 40.75 255 GLU A CA 1
ATOM 2067 C C . GLU A 1 255 ? -12.617 41.830 -7.510 1.00 40.75 255 GLU A C 1
ATOM 2069 O O . GLU A 1 255 ? -13.296 42.668 -6.906 1.00 40.75 255 GLU A O 1
ATOM 2074 N N . GLU A 1 256 ? -11.442 42.115 -8.057 1.00 35.09 256 GLU A N 1
ATOM 2075 C CA . GLU A 1 256 ? -10.856 43.436 -8.020 1.00 35.09 256 GLU A CA 1
ATOM 2076 C C . GLU A 1 256 ? -11.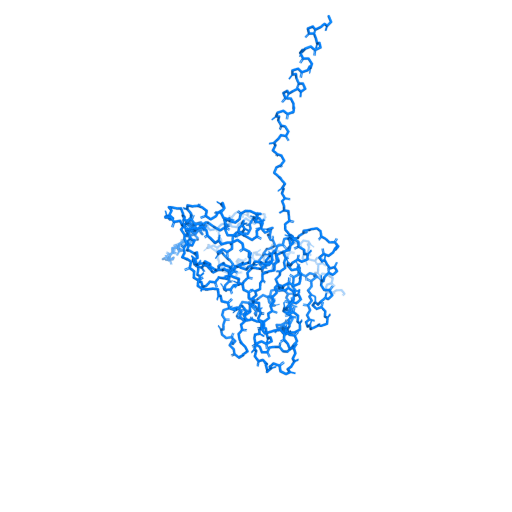610 44.283 -9.043 1.00 35.09 256 GLU A C 1
ATOM 2078 O O . GLU A 1 256 ? -11.264 44.377 -10.219 1.00 35.09 256 GLU A O 1
ATOM 2083 N N . LYS A 1 257 ? -12.708 44.888 -8.583 1.00 36.00 257 LYS A N 1
ATOM 2084 C CA . LYS A 1 257 ? -13.198 46.129 -9.176 1.00 36.00 257 LYS A CA 1
ATOM 2085 C C . LYS A 1 257 ? -12.053 47.151 -9.116 1.00 36.00 257 LYS A C 1
ATOM 2087 O O . LYS A 1 257 ? -11.352 47.201 -8.105 1.00 36.00 257 LYS A O 1
ATOM 2092 N N . PRO A 1 258 ? -11.867 47.963 -10.168 1.00 31.12 258 PRO A N 1
ATOM 2093 C CA . PRO A 1 258 ? -10.638 48.714 -10.401 1.00 31.12 258 PRO A CA 1
ATOM 2094 C C . PRO A 1 258 ? -10.327 49.650 -9.230 1.00 31.12 258 PRO A C 1
ATOM 2096 O O . PRO A 1 258 ? -11.058 50.613 -8.981 1.00 31.12 258 PRO A O 1
ATOM 2099 N N . GLN A 1 259 ? -9.238 49.372 -8.512 1.00 35.41 259 GLN A N 1
ATOM 2100 C CA . GLN A 1 259 ? -8.699 50.291 -7.518 1.00 35.41 259 GLN A CA 1
ATOM 2101 C C . GLN A 1 259 ? -7.964 51.432 -8.230 1.00 35.41 259 GLN A C 1
ATOM 2103 O O . GLN A 1 259 ? -7.128 51.224 -9.108 1.00 35.41 259 GLN A O 1
ATOM 2108 N N . LYS A 1 260 ? -8.309 52.669 -7.858 1.00 40.34 260 LYS A N 1
ATOM 2109 C CA . LYS A 1 260 ? -7.540 53.868 -8.212 1.00 40.34 260 LYS A CA 1
ATOM 2110 C C . LYS A 1 260 ? -6.115 53.740 -7.649 1.00 40.34 260 LYS A C 1
ATOM 2112 O O . LYS A 1 260 ? -5.985 53.316 -6.504 1.00 40.34 260 LYS A O 1
ATOM 2117 N N . PRO A 1 261 ? -5.075 54.155 -8.392 1.00 39.25 261 PRO A N 1
ATOM 2118 C CA . PRO A 1 261 ? -3.692 53.971 -7.969 1.00 39.25 261 PRO A CA 1
ATOM 2119 C C . PRO A 1 261 ? -3.358 54.858 -6.765 1.00 39.25 261 PRO A C 1
ATOM 2121 O O . PRO A 1 261 ? -3.511 56.083 -6.809 1.00 39.25 261 PRO A O 1
ATOM 2124 N N . GLU A 1 262 ? -2.873 54.231 -5.697 1.00 55.34 262 GLU A N 1
ATOM 2125 C CA . GLU A 1 262 ? -2.190 54.911 -4.602 1.00 55.34 262 GLU A CA 1
ATOM 2126 C C . GLU A 1 262 ? -0.765 55.283 -5.054 1.00 55.34 262 GLU A C 1
ATOM 2128 O O . GLU A 1 262 ? -0.132 54.593 -5.854 1.00 55.34 262 GLU A O 1
ATOM 2133 N N . LYS A 1 263 ? -0.294 56.462 -4.641 1.00 49.62 263 LYS A N 1
ATOM 2134 C CA . LYS A 1 263 ? 0.927 57.092 -5.163 1.00 49.62 263 LYS A CA 1
ATOM 2135 C C . LYS A 1 263 ? 2.178 56.444 -4.565 1.00 49.62 263 LYS A C 1
ATOM 2137 O O . LYS A 1 263 ? 2.629 56.853 -3.498 1.00 49.62 263 LYS A O 1
ATOM 2142 N N . GLU A 1 264 ? 2.771 55.489 -5.272 1.00 68.44 264 GLU A N 1
ATOM 2143 C CA . GLU A 1 264 ? 4.115 54.992 -4.963 1.00 68.44 264 GLU A CA 1
ATOM 2144 C C . GLU A 1 264 ? 5.149 56.109 -5.169 1.00 68.44 264 GLU A C 1
ATOM 2146 O O . GLU A 1 264 ? 5.096 56.841 -6.155 1.00 68.44 264 GLU A O 1
ATOM 2151 N N . THR A 1 265 ? 6.080 56.283 -4.229 1.00 67.25 265 THR A N 1
ATOM 2152 C CA . THR A 1 265 ? 7.178 57.259 -4.341 1.00 67.25 265 THR A CA 1
ATOM 2153 C C . THR A 1 265 ? 8.511 56.526 -4.291 1.00 67.25 265 THR A C 1
ATOM 2155 O O . THR A 1 265 ? 8.715 55.665 -3.440 1.00 67.25 265 THR A O 1
ATOM 2158 N N . ILE A 1 266 ? 9.415 56.860 -5.211 1.00 75.00 266 ILE A N 1
ATOM 2159 C CA . ILE A 1 266 ? 10.740 56.249 -5.354 1.00 75.00 266 ILE A CA 1
ATOM 2160 C C . ILE A 1 266 ? 11.775 57.229 -4.798 1.00 75.00 266 ILE A C 1
ATOM 2162 O O . ILE A 1 266 ? 11.745 58.416 -5.110 1.00 75.00 266 ILE A O 1
ATOM 2166 N N . THR A 1 267 ? 12.700 56.764 -3.963 1.00 73.62 267 THR A N 1
ATOM 2167 C CA . THR A 1 267 ? 13.808 57.582 -3.443 1.00 73.62 267 THR A CA 1
ATOM 2168 C C . THR A 1 267 ? 15.033 57.472 -4.339 1.00 73.62 267 THR A C 1
ATOM 2170 O O . THR A 1 267 ? 15.585 56.380 -4.463 1.00 73.62 267 THR A O 1
ATOM 2173 N N . LEU A 1 268 ? 15.496 58.591 -4.903 1.00 71.50 268 LEU A N 1
ATOM 2174 C CA . LEU A 1 268 ? 16.756 58.652 -5.647 1.00 71.50 268 LEU A CA 1
ATOM 2175 C C . LEU A 1 268 ? 17.857 59.350 -4.829 1.00 71.50 268 LEU A C 1
ATOM 2177 O O . LEU A 1 268 ? 17.581 60.363 -4.173 1.00 71.50 268 LEU A O 1
ATOM 2181 N N . PRO A 1 269 ? 19.109 58.856 -4.878 1.00 57.66 269 PRO A N 1
ATOM 2182 C CA . PRO A 1 269 ? 20.246 59.550 -4.281 1.00 57.66 269 PRO A CA 1
ATOM 2183 C C . PRO A 1 269 ? 20.438 60.922 -4.958 1.00 57.66 269 PRO A C 1
ATOM 2185 O O . PRO A 1 269 ? 20.205 61.060 -6.154 1.00 57.66 269 PRO A O 1
ATOM 2188 N N . LEU A 1 270 ? 20.810 61.949 -4.182 1.00 65.06 270 LEU A N 1
ATOM 2189 C CA . LEU A 1 270 ? 20.918 63.382 -4.550 1.00 65.06 270 LEU A CA 1
ATOM 2190 C C . LEU A 1 270 ? 19.606 64.150 -4.821 1.00 65.06 270 LEU A C 1
ATOM 2192 O O . LEU A 1 270 ? 19.566 65.346 -4.544 1.00 65.06 270 LEU A O 1
ATOM 2196 N N . ILE A 1 271 ? 18.541 63.509 -5.317 1.00 68.31 271 ILE A N 1
ATOM 2197 C CA . ILE A 1 271 ? 17.295 64.197 -5.738 1.00 68.31 271 ILE A CA 1
ATOM 2198 C C . ILE A 1 271 ? 16.157 64.040 -4.708 1.00 68.31 271 ILE A C 1
ATOM 2200 O O . ILE A 1 271 ? 15.289 64.905 -4.599 1.00 68.31 271 ILE A O 1
ATOM 2204 N N . GLY A 1 272 ? 16.167 62.971 -3.904 1.00 72.94 272 GLY A N 1
ATOM 2205 C CA . GLY A 1 272 ? 15.158 62.715 -2.872 1.00 72.94 272 GLY A CA 1
ATOM 2206 C C . GLY A 1 272 ? 13.961 61.892 -3.366 1.00 72.94 272 GLY A C 1
ATOM 2207 O O . GLY A 1 272 ? 14.066 61.122 -4.320 1.00 72.94 272 GLY A O 1
ATOM 2208 N N . LYS A 1 273 ? 12.821 61.989 -2.666 1.00 78.38 273 LYS A N 1
ATOM 2209 C CA . LYS A 1 273 ? 11.591 61.236 -2.982 1.00 78.38 273 LYS A CA 1
ATOM 2210 C C . LYS A 1 273 ? 10.908 61.820 -4.216 1.00 78.38 273 LYS A C 1
ATOM 2212 O O . LYS A 1 273 ? 10.392 62.933 -4.162 1.00 78.38 273 LYS A O 1
ATOM 2217 N N . ILE A 1 274 ? 10.852 61.050 -5.294 1.00 79.81 274 ILE A N 1
ATOM 2218 C CA . ILE A 1 274 ? 10.147 61.396 -6.526 1.00 79.81 274 ILE A CA 1
ATOM 2219 C C . ILE A 1 274 ? 8.869 60.563 -6.666 1.00 79.81 274 ILE A C 1
ATOM 2221 O O . ILE A 1 274 ? 8.814 59.406 -6.256 1.00 79.81 274 ILE A O 1
ATOM 2225 N N . ASN A 1 275 ? 7.825 61.149 -7.252 1.00 79.12 275 ASN A N 1
ATOM 2226 C CA . ASN A 1 275 ? 6.622 60.415 -7.634 1.00 79.12 275 ASN A CA 1
ATOM 2227 C C . ASN A 1 275 ? 6.687 60.100 -9.142 1.00 79.12 275 ASN A C 1
ATOM 2229 O O . ASN A 1 275 ? 6.545 61.030 -9.939 1.00 79.12 275 ASN A O 1
ATOM 2233 N N . PRO A 1 276 ? 6.883 58.833 -9.551 1.00 71.56 276 PRO A N 1
ATOM 2234 C CA . PRO A 1 276 ? 6.999 58.436 -10.954 1.00 71.56 276 PRO A CA 1
ATOM 2235 C C . PRO A 1 276 ? 5.744 58.741 -11.784 1.00 71.56 276 PRO A C 1
ATOM 2237 O O . PRO A 1 276 ? 5.854 58.891 -12.995 1.00 71.56 276 PRO A O 1
ATOM 2240 N N . GLN A 1 277 ? 4.570 58.913 -11.162 1.00 75.56 277 GLN A N 1
ATOM 2241 C CA . GLN A 1 277 ? 3.321 59.245 -11.863 1.00 75.56 277 GLN A CA 1
ATOM 2242 C C . GLN A 1 277 ? 3.286 60.694 -12.385 1.00 75.56 277 GLN A C 1
ATOM 2244 O O . GLN A 1 277 ? 2.449 61.024 -13.221 1.00 75.56 277 GLN A O 1
ATOM 2249 N N . ASN A 1 278 ? 4.188 61.561 -11.909 1.00 78.88 278 ASN A N 1
ATOM 2250 C CA . ASN A 1 278 ? 4.259 62.969 -12.313 1.00 78.88 278 ASN A CA 1
ATOM 2251 C C . ASN A 1 278 ? 5.298 63.238 -13.417 1.00 78.88 278 ASN A C 1
ATOM 2253 O O . ASN A 1 278 ? 5.446 64.384 -13.841 1.00 78.88 278 ASN A O 1
ATOM 2257 N N . PHE A 1 279 ? 6.027 62.216 -13.871 1.00 76.50 279 PHE A N 1
ATOM 2258 C CA . PHE A 1 279 ? 7.089 62.349 -14.867 1.00 76.50 279 PHE A CA 1
ATOM 2259 C C . PHE A 1 279 ? 6.770 61.530 -16.118 1.00 76.50 279 PHE A C 1
ATOM 2261 O O . PHE A 1 279 ? 6.149 60.472 -16.044 1.00 76.50 279 PHE A O 1
ATOM 2268 N N . SER A 1 280 ? 7.187 62.016 -17.290 1.00 82.56 280 SER A N 1
ATOM 2269 C CA . SER A 1 280 ? 7.018 61.254 -18.528 1.00 82.56 280 SER A CA 1
ATOM 2270 C C . SER A 1 280 ? 7.923 60.018 -18.516 1.00 82.56 280 SER A C 1
ATOM 2272 O O . SER A 1 280 ? 9.039 60.065 -17.997 1.00 82.56 280 SER A O 1
ATOM 2274 N N . LEU A 1 281 ? 7.459 58.917 -19.117 1.00 81.25 281 LEU A N 1
ATOM 2275 C CA . LEU A 1 281 ? 8.233 57.672 -19.216 1.00 81.25 281 LEU A CA 1
ATOM 2276 C C . LEU A 1 281 ? 9.659 57.896 -19.757 1.00 81.25 281 LEU A C 1
ATOM 2278 O O . LEU A 1 281 ? 10.598 57.442 -19.111 1.00 81.25 281 LEU A O 1
ATOM 2282 N N . PRO A 1 282 ? 9.865 58.648 -20.860 1.00 81.62 282 PRO A N 1
ATOM 2283 C CA . PRO A 1 282 ? 11.208 58.900 -21.383 1.00 81.62 282 PRO A CA 1
ATOM 2284 C C . PRO A 1 282 ? 12.106 59.647 -20.391 1.00 81.62 282 PRO A C 1
ATOM 2286 O O . PRO A 1 282 ? 13.298 59.365 -20.295 1.00 81.62 282 PRO A O 1
ATOM 2289 N N . PHE A 1 283 ? 11.536 60.582 -19.628 1.00 84.38 283 PHE A N 1
ATOM 2290 C CA . PHE A 1 283 ? 12.277 61.345 -18.631 1.00 84.38 283 PHE A CA 1
ATOM 2291 C C . PHE A 1 283 ? 12.644 60.489 -17.414 1.00 84.38 283 PHE A C 1
ATOM 2293 O O . PHE A 1 283 ? 13.768 60.564 -16.922 1.00 84.38 283 PHE A O 1
ATOM 2300 N N . LEU A 1 284 ? 11.733 59.626 -16.957 1.00 82.25 28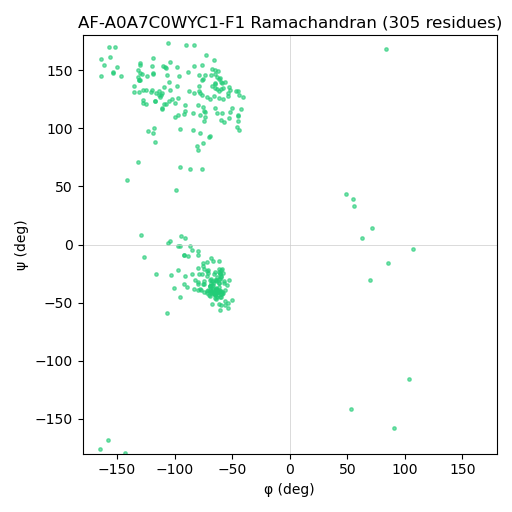4 LEU A N 1
ATOM 2301 C CA . LEU A 1 284 ? 12.011 58.690 -15.869 1.00 82.25 284 LEU A CA 1
ATOM 2302 C C . LEU A 1 284 ? 13.086 57.669 -16.270 1.00 82.25 284 LEU A C 1
ATOM 2304 O O . LEU A 1 284 ? 14.006 57.410 -15.497 1.00 82.25 284 LEU A O 1
ATOM 2308 N N . THR A 1 285 ? 13.018 57.143 -17.496 1.00 83.31 285 THR A N 1
ATOM 2309 C CA . THR A 1 285 ? 14.052 56.263 -18.056 1.00 83.31 285 THR A CA 1
ATOM 2310 C C . THR A 1 285 ? 15.408 56.962 -18.120 1.00 83.31 285 THR A C 1
ATOM 2312 O O . THR A 1 285 ? 16.414 56.369 -17.740 1.00 83.31 285 THR A O 1
ATOM 2315 N N . PHE A 1 286 ? 15.444 58.232 -18.531 1.00 85.19 286 PHE A N 1
ATOM 2316 C CA . PHE A 1 286 ? 16.673 59.023 -18.545 1.00 85.19 286 PHE A CA 1
ATOM 2317 C C . PHE A 1 286 ? 17.267 59.211 -17.141 1.00 85.19 286 PHE A C 1
ATOM 2319 O O . PHE A 1 286 ? 18.471 59.037 -16.959 1.00 85.19 286 PHE A O 1
ATOM 2326 N N . LEU A 1 287 ? 16.439 59.505 -16.132 1.00 82.88 287 LEU A N 1
ATOM 2327 C CA . LEU A 1 287 ? 16.902 59.644 -14.747 1.00 82.88 287 LEU A CA 1
ATOM 2328 C C . LEU A 1 287 ? 17.477 58.341 -14.182 1.00 82.88 287 LEU A C 1
ATOM 2330 O O . LEU A 1 287 ? 18.500 58.375 -13.500 1.00 82.88 287 LEU A O 1
ATOM 2334 N N . LEU A 1 288 ? 16.852 57.200 -14.478 1.00 80.62 288 LEU A N 1
ATOM 2335 C CA . LEU A 1 288 ? 17.351 55.890 -14.050 1.00 80.62 288 LEU A CA 1
ATOM 2336 C C . LEU A 1 288 ? 18.658 55.521 -14.761 1.00 80.62 288 LEU A C 1
ATOM 2338 O O . LEU A 1 288 ? 19.590 55.063 -14.108 1.00 80.62 288 LEU A O 1
ATOM 2342 N N . ALA A 1 289 ? 18.757 55.784 -16.066 1.00 80.00 289 ALA A N 1
ATOM 2343 C CA . ALA A 1 289 ? 19.980 55.553 -16.833 1.00 80.00 289 ALA A CA 1
ATOM 2344 C C . ALA A 1 289 ? 21.141 56.443 -16.361 1.00 80.00 289 ALA A C 1
ATOM 2346 O O . ALA A 1 289 ? 22.275 55.981 -16.290 1.00 80.00 289 ALA A O 1
ATOM 2347 N N . LEU A 1 290 ? 20.874 57.701 -15.989 1.00 81.56 290 LEU A N 1
ATOM 2348 C CA . LEU A 1 290 ? 21.879 58.566 -15.366 1.00 81.56 290 LEU A CA 1
ATOM 2349 C C . LEU A 1 290 ? 22.310 58.041 -13.995 1.00 81.56 290 LEU A C 1
ATOM 2351 O O . LEU A 1 290 ? 23.504 57.995 -13.719 1.00 81.56 290 LEU A O 1
ATOM 2355 N N . ALA A 1 291 ? 21.361 57.637 -13.146 1.00 79.94 291 ALA A N 1
ATOM 2356 C CA . ALA A 1 291 ? 21.677 57.089 -11.829 1.00 79.94 291 ALA A CA 1
ATOM 2357 C C . ALA A 1 291 ? 22.538 55.815 -11.929 1.00 79.94 291 ALA A C 1
ATOM 2359 O O . ALA A 1 291 ? 23.493 55.669 -11.167 1.00 79.94 291 ALA A O 1
ATOM 2360 N N . ASP A 1 292 ? 22.253 54.939 -12.896 1.00 77.75 292 ASP A N 1
ATOM 2361 C CA . ASP A 1 292 ? 23.050 53.735 -13.156 1.00 77.75 292 ASP A CA 1
ATOM 2362 C C . ASP A 1 292 ? 24.373 54.044 -13.887 1.00 77.75 292 ASP A C 1
ATOM 2364 O O . ASP A 1 292 ? 25.373 53.361 -13.700 1.00 77.75 292 ASP A O 1
ATOM 2368 N N . GLY A 1 293 ? 24.448 55.145 -14.641 1.00 72.50 293 GLY A N 1
ATOM 2369 C CA . GLY A 1 293 ? 25.687 55.622 -15.267 1.00 72.50 293 GLY A CA 1
ATOM 2370 C C . GLY A 1 293 ? 26.761 56.082 -14.271 1.00 72.50 293 GLY A C 1
ATOM 2371 O O . GLY A 1 293 ? 27.950 56.010 -14.574 1.00 72.50 293 GLY A O 1
ATOM 2372 N N . PHE A 1 294 ? 26.366 56.507 -13.066 1.00 70.06 294 PHE A N 1
ATOM 2373 C CA . PHE A 1 294 ? 27.282 56.810 -11.955 1.00 70.06 294 PHE A CA 1
ATOM 2374 C C . PHE A 1 294 ? 27.470 55.627 -10.990 1.00 70.06 294 PHE A C 1
ATOM 2376 O O . PHE A 1 294 ? 28.110 55.779 -9.947 1.00 70.06 294 PHE A O 1
ATOM 2383 N N . ASN A 1 295 ? 26.938 54.445 -11.319 1.00 76.44 295 ASN A N 1
ATOM 2384 C CA . ASN A 1 295 ? 27.124 53.230 -10.539 1.00 76.44 295 ASN A CA 1
ATOM 2385 C C . ASN A 1 295 ? 28.516 52.631 -10.829 1.00 76.44 295 ASN A C 1
ATOM 2387 O O . ASN A 1 295 ? 28.745 52.114 -11.930 1.00 76.44 295 ASN A O 1
ATOM 2391 N N . PRO A 1 296 ? 29.455 52.643 -9.862 1.00 75.44 296 PRO A N 1
ATOM 2392 C CA . PRO A 1 296 ? 30.815 52.156 -10.086 1.00 75.44 296 PRO A CA 1
ATOM 2393 C C . PRO A 1 296 ? 30.853 50.672 -10.484 1.00 75.44 296 PRO A C 1
ATOM 2395 O O . PRO A 1 296 ? 31.769 50.255 -11.189 1.00 75.44 296 PRO A O 1
ATOM 2398 N N . CYS A 1 297 ? 29.843 49.883 -10.097 1.00 75.94 297 CYS A N 1
ATOM 2399 C CA . CYS A 1 297 ? 29.734 48.474 -10.472 1.00 75.94 297 CYS A CA 1
ATOM 2400 C C . CYS A 1 297 ? 29.380 48.285 -11.955 1.00 75.94 297 CYS A C 1
ATOM 2402 O O . CYS A 1 297 ? 29.968 47.428 -12.612 1.00 75.94 297 CYS A O 1
ATOM 2404 N N . ALA A 1 298 ? 28.454 49.084 -12.497 1.00 77.62 298 ALA A N 1
ATOM 2405 C CA . ALA A 1 298 ? 28.046 48.988 -13.901 1.00 77.62 298 ALA A CA 1
ATOM 2406 C C . ALA A 1 298 ? 29.175 49.439 -14.843 1.00 77.62 298 ALA A C 1
ATOM 2408 O O . ALA A 1 298 ? 29.440 48.790 -15.857 1.00 77.62 298 ALA A O 1
ATOM 2409 N N . PHE A 1 299 ? 29.909 50.491 -14.463 1.00 76.81 299 PHE A N 1
ATOM 2410 C CA . PHE A 1 299 ? 31.055 50.973 -15.234 1.00 76.81 299 PHE A CA 1
ATOM 2411 C C . PHE A 1 299 ? 32.183 49.933 -15.320 1.00 76.81 299 PHE A C 1
ATOM 2413 O O . PHE A 1 299 ? 32.742 49.723 -16.395 1.00 76.81 299 PHE A O 1
ATOM 2420 N N . PHE A 1 300 ? 32.471 49.228 -14.219 1.00 76.06 300 PHE A N 1
ATOM 2421 C CA . PHE A 1 300 ? 33.533 48.219 -14.171 1.00 76.06 300 PHE A CA 1
ATOM 2422 C C . PHE A 1 300 ? 33.257 47.025 -15.100 1.00 76.06 300 PHE A C 1
ATOM 2424 O O . PHE A 1 300 ? 34.166 46.529 -15.772 1.00 76.06 300 PHE A O 1
ATOM 2431 N N . VAL A 1 301 ? 31.989 46.606 -15.189 1.00 81.12 301 VAL A N 1
ATOM 2432 C CA . VAL A 1 301 ? 31.541 45.562 -16.126 1.00 81.12 301 VAL A CA 1
ATOM 2433 C C . VAL A 1 301 ? 31.703 46.032 -17.573 1.00 81.12 301 VAL A C 1
ATOM 2435 O O . VAL A 1 301 ? 32.210 45.287 -18.406 1.00 81.12 301 VAL A O 1
ATOM 2438 N N . LEU A 1 302 ? 31.338 47.281 -17.870 1.00 78.75 302 LEU A N 1
ATOM 2439 C CA . LEU A 1 302 ? 31.474 47.864 -19.207 1.00 78.75 302 LEU A CA 1
ATOM 2440 C C . LEU A 1 302 ? 32.934 47.965 -19.665 1.00 78.75 302 LEU A C 1
ATOM 2442 O O . LEU A 1 302 ? 33.221 47.622 -20.810 1.00 78.75 302 LEU A O 1
ATOM 2446 N N . THR A 1 303 ? 33.869 48.352 -18.790 1.00 75.31 303 THR A N 1
ATOM 2447 C CA . THR A 1 303 ? 35.302 48.315 -19.133 1.00 75.31 303 THR A CA 1
ATOM 2448 C C . THR A 1 303 ? 35.784 46.901 -19.435 1.00 75.31 303 THR A C 1
ATOM 2450 O O . THR A 1 303 ? 36.538 46.729 -20.384 1.00 75.31 303 THR A O 1
ATOM 2453 N N . PHE A 1 304 ? 35.315 45.889 -18.699 1.00 79.12 304 PHE A N 1
ATOM 2454 C CA . PHE A 1 304 ? 35.666 44.488 -18.961 1.00 79.12 304 PHE A CA 1
ATOM 2455 C C . PHE A 1 304 ? 35.121 43.966 -20.294 1.00 79.12 304 PHE A C 1
ATOM 2457 O O . PHE A 1 304 ? 35.754 43.134 -20.929 1.00 79.12 304 PHE A O 1
ATOM 2464 N N . LEU A 1 305 ? 33.947 44.436 -20.719 1.00 83.12 305 LEU A N 1
ATOM 2465 C CA . LEU A 1 305 ? 33.340 44.018 -21.986 1.00 83.12 305 LEU A CA 1
ATOM 2466 C C . LEU A 1 305 ? 33.939 44.725 -23.211 1.00 83.12 305 LEU A C 1
ATOM 2468 O O . LEU A 1 305 ? 33.768 44.241 -24.327 1.00 83.12 305 LEU A O 1
ATOM 2472 N N . LEU A 1 306 ? 34.599 45.871 -23.017 1.00 82.69 306 LEU A N 1
ATOM 2473 C CA . LEU A 1 306 ? 35.202 46.681 -24.081 1.00 82.69 306 LEU A CA 1
ATOM 2474 C C . LEU A 1 306 ? 36.739 46.585 -24.146 1.00 82.69 306 LEU A C 1
ATOM 2476 O O . LEU A 1 306 ? 37.333 47.273 -24.979 1.00 82.69 306 LEU A O 1
ATOM 2480 N N . SER A 1 307 ? 37.376 45.788 -23.279 1.00 62.62 307 SER A N 1
ATOM 2481 C CA . SER A 1 307 ? 38.830 45.540 -23.280 1.00 62.62 307 SER A CA 1
ATOM 2482 C C . SER A 1 307 ? 39.218 44.219 -23.934 1.00 62.62 307 SER A C 1
ATOM 2484 O O . SER A 1 307 ? 38.367 43.308 -24.013 1.00 62.62 307 SER A O 1
#

Mean predicted aligned error: 14.3 Å

pLDDT: mean 85.57, std 18.32, range [30.28, 98.88]

Nearest PDB structures (foldseek):
  3vfi-assembly1_A  TM=6.223E-01  e=4.333E-01  Silicibacter phage DSS3phi2
  7luh-assembly1_A  TM=5.720E-01  e=2.362E-01  Burkholderia pseudomallei K96243
  5vyo-assembly4_D  TM=5.790E-01  e=6.625E-01  Burkholderia pseudomallei K96243
  4p3y-assembly1_B  TM=5.767E-01  e=7.039E-01  Acinetobacter baumannii AYE
  4zhj-assembly1_B  TM=5.072E-01  e=8.466E+00  Synechocystis sp. PCC 6803 substr. Kazusa

Solvent-accessible surface area (backbone atoms only — not comparable to full-atom values): 17402 Å² total; per-residue (Å²): 113,68,70,62,53,53,51,50,51,51,52,51,52,55,56,59,68,70,64,81,75,75,72,79,79,78,60,34,25,29,31,38,35,36,43,34,32,57,34,73,45,18,19,65,42,42,57,48,63,57,44,51,42,12,58,72,34,78,51,34,36,39,42,32,33,56,40,51,68,90,44,61,83,37,53,31,41,50,45,45,50,54,44,19,60,74,63,73,47,76,80,59,64,24,27,37,34,49,42,90,87,46,68,23,57,32,63,72,41,36,70,59,46,53,60,57,60,74,76,44,82,50,40,36,29,55,51,85,92,55,67,43,44,60,90,78,52,56,66,65,76,51,74,66,50,40,34,41,28,17,51,62,25,39,39,36,42,76,54,83,48,34,35,39,40,35,32,66,83,82,72,79,63,93,57,85,43,79,39,68,41,42,58,66,52,56,57,45,69,45,69,54,92,54,58,47,71,72,50,53,48,33,39,64,44,83,45,84,47,62,70,50,73,29,18,15,53,70,51,63,77,90,74,71,47,60,33,54,50,79,42,75,36,25,35,38,35,54,43,54,74,67,73,69,74,72,64,74,63,74,61,78,74,69,83,76,70,86,76,79,85,76,88,64,66,49,77,44,88,98,76,42,81,40,52,66,89,80,50,55,68,72,57,50,52,49,54,52,52,51,58,49,68,72,31,71,69,56,51,54,54,51,53,62,73,74,104